Protein AF-A0A0R0EDH9-F1 (afdb_monomer_lite)

Organism: Glycine max (NCBI:txid3847)

InterPro domains:
  IPR001128 Cytochrome P450 [PF00067] (83-329)
  IPR002059 Cold-shock protein Csp, DNA-binding [PF00313] (10-75)
  IPR002059 Cold-shock protein Csp, DNA-binding [PR00050] (11-26)
  IPR002059 Cold-shock protein Csp, DNA-binding [PR00050] (32-41)
  IPR002059 Cold-shock protein Csp, DNA-binding [PR00050] (48-66)
  IPR002059 Cold-shock protein Csp, DNA-binding [PS51857] (8-75)
  IPR002059 Cold-shock protein Csp, DNA-binding [cd04458] (9-74)
  IPR002401 Cytochrome P450, E-class, group I [PR00463] (95-116)
  IPR002401 Cytochrome P450, E-class, group I [PR00463] (192-210)
  IPR002401 Cytochrome P450, E-class, group I [PR00463] (302-319)
  IPR002401 Cytochrome P450, E-class, group I [PR00463] (322-329)
  IPR011129 Cold-shock domain [SM00357] (10-76)
  IPR012340 Nucleic acid-binding, OB-fold [G3DSA:2.40.50.140] (1-74)
  IPR012340 Nucleic acid-binding, OB-fold [SSF50249] (4-75)
  IPR019844 Cold-shock domain, conserved site [PS00352] (22-41)
  IPR036396 Cytochrome P450 superfamily [G3DSA:1.10.630.10] (75-329)
  IPR036396 Cytochrome P450 superfamily [SSF48264] (85-329)

Radius of gyration: 26.54 Å; chains: 1; bounding box: 66×46×78 Å

Secondary structure (DSSP, 8-state):
-----PPPEEEEEEEEETTTTEEEEEETT--SPEEEEGGGB--SSS-----TT-EEEEEEEE-TT--EEEEEEEE-----TT--S------SHHHHHIIIIISTTTT-PPPP-HHHHHHTTTTTSTTTSPTTHHHHHHHHHIIIIIS-HHHHHHTHHHHHHHHHHHHHHHHHHHHT-TTPPPP-HHHHHHHHHHHHHHHHHH-S--TTHHHHHHHHHHHHHHHHH-TT---HHHHHHTSHHHHHHHHHHHHHHHHHHHHHHHHHHHHHS-TT--------HHHHHHTTTTT-SSS----HHHHHHHHHHHHHHHHHHHHHHHHHHHH--

Sequence (329 aa):
MSTTESQRYKGTVKWFNEEKGFGFITPEDGGSDLFVHYSAIQTDGGFRTLSEGQSVEFLVTQDDSGRAAAVNVTTTTVKSSDSETTTIIVSSPECVKEIMKTHDVVFASRPQSATFDILYYESTGIASAPYGNYWRVIRRMCTIELFTQKRVNYFQPIREEELSYLIIKIIDYSHKGSSSSPINVSQMVLSSIYSITSTVAFGKNYKDQEEFISLVKEEVEIAGRDLYCSARWLQLVTGLRAKLEKLHRQMDRVLENIIIEHKEAKSGAKEGQCEQKKEDLVDILLKFQDGSDKDICLTNGKFKGIIQDIFVGGGDTSAITIDWAMAEM

Structure (mmCIF, N/CA/C/O backbone):
data_AF-A0A0R0EDH9-F1
#
_entry.id   AF-A0A0R0EDH9-F1
#
loop_
_atom_site.group_PDB
_atom_site.id
_atom_site.type_symbol
_atom_site.label_atom_id
_atom_site.label_alt_id
_atom_site.label_comp_id
_atom_site.label_asym_id
_atom_site.label_entity_id
_atom_site.label_seq_id
_atom_site.pdbx_PDB_ins_code
_atom_site.Cartn_x
_atom_site.Cartn_y
_atom_site.Cartn_z
_atom_site.occupancy
_atom_site.B_iso_or_equiv
_atom_site.auth_seq_id
_atom_site.auth_comp_id
_atom_site.auth_asym_id
_atom_site.auth_atom_id
_atom_site.pdbx_PDB_model_num
ATOM 1 N N . MET A 1 1 ? 30.003 -3.386 -52.768 1.00 33.66 1 MET A N 1
ATOM 2 C CA . MET A 1 1 ? 30.332 -2.309 -51.813 1.00 33.66 1 MET A CA 1
ATOM 3 C C . MET A 1 1 ? 30.440 -2.953 -50.446 1.00 33.66 1 MET A C 1
ATOM 5 O O . MET A 1 1 ? 29.465 -3.540 -50.005 1.00 33.66 1 MET A O 1
ATOM 9 N N . SER A 1 2 ? 31.638 -2.961 -49.861 1.00 31.20 2 SER A N 1
ATOM 10 C CA . SER A 1 2 ? 31.864 -3.456 -48.501 1.00 31.20 2 SER A CA 1
ATOM 11 C C . SER A 1 2 ? 31.300 -2.420 -47.537 1.00 31.20 2 SER A C 1
ATOM 13 O O . SER A 1 2 ? 31.793 -1.295 -47.517 1.00 31.20 2 SER A O 1
ATOM 15 N N . THR A 1 3 ? 30.243 -2.756 -46.802 1.00 30.59 3 THR A N 1
ATOM 16 C CA . THR A 1 3 ? 29.730 -1.908 -45.724 1.00 30.59 3 THR A CA 1
ATOM 17 C C . THR A 1 3 ? 30.748 -1.969 -44.595 1.00 30.59 3 THR A C 1
ATOM 19 O O . THR A 1 3 ? 30.832 -2.970 -43.893 1.00 30.59 3 THR A O 1
ATOM 22 N N . THR A 1 4 ? 31.594 -0.949 -44.475 1.00 37.81 4 THR A N 1
ATOM 23 C CA . THR A 1 4 ? 32.484 -0.798 -43.323 1.00 37.81 4 THR A CA 1
ATOM 24 C C . THR A 1 4 ? 31.599 -0.689 -42.084 1.00 37.81 4 THR A C 1
ATOM 26 O O . THR A 1 4 ? 30.856 0.284 -41.961 1.00 37.81 4 THR A O 1
ATOM 29 N N . GLU A 1 5 ? 31.629 -1.688 -41.200 1.00 45.72 5 GLU A N 1
ATOM 30 C CA . GLU A 1 5 ? 31.020 -1.590 -39.872 1.00 45.72 5 GLU A CA 1
ATOM 31 C C . GLU A 1 5 ? 31.666 -0.402 -39.155 1.00 45.72 5 GLU A C 1
ATOM 33 O O . GLU A 1 5 ? 32.806 -0.466 -38.697 1.00 45.72 5 GLU A O 1
ATOM 38 N N . SER A 1 6 ? 30.975 0.737 -39.143 1.00 66.25 6 SER A N 1
ATOM 39 C CA . SER A 1 6 ? 31.404 1.891 -38.364 1.00 66.25 6 SER A CA 1
ATOM 40 C C . SER A 1 6 ? 31.311 1.521 -36.886 1.00 66.25 6 SER A C 1
ATOM 42 O O . SER A 1 6 ? 30.258 1.085 -36.420 1.00 66.25 6 SER A O 1
ATOM 44 N N . GLN A 1 7 ? 32.421 1.670 -36.163 1.00 82.25 7 GLN A N 1
ATOM 45 C CA . GLN A 1 7 ? 32.507 1.372 -34.737 1.00 82.25 7 GLN A CA 1
ATOM 46 C C . GLN A 1 7 ? 31.465 2.190 -33.962 1.00 82.25 7 GLN A C 1
ATOM 48 O O . GLN A 1 7 ? 31.438 3.418 -34.060 1.00 82.25 7 GLN A O 1
ATOM 53 N N . ARG A 1 8 ? 30.597 1.501 -33.210 1.00 89.62 8 ARG A N 1
ATOM 54 C CA . ARG A 1 8 ? 29.670 2.135 -32.265 1.00 89.62 8 ARG A CA 1
ATOM 55 C C . ARG A 1 8 ? 30.382 2.409 -30.946 1.00 89.62 8 ARG A C 1
ATOM 57 O O . ARG A 1 8 ? 31.153 1.582 -30.463 1.00 89.62 8 ARG A O 1
ATOM 64 N N . TYR A 1 9 ? 30.079 3.563 -30.379 1.00 92.00 9 TYR A N 1
ATOM 65 C CA . TYR A 1 9 ? 30.541 4.043 -29.088 1.00 92.00 9 TYR A CA 1
ATOM 66 C C . TYR A 1 9 ? 29.380 4.032 -28.103 1.00 92.00 9 TYR A C 1
ATOM 68 O O . TYR A 1 9 ? 28.216 4.105 -28.506 1.00 92.00 9 TYR A O 1
ATOM 76 N N . LYS A 1 10 ? 29.710 3.954 -26.816 1.00 92.88 10 LYS A N 1
ATOM 77 C CA . LYS A 1 10 ? 28.760 4.080 -25.712 1.00 92.88 10 LYS A CA 1
ATOM 78 C C . LYS A 1 10 ? 28.962 5.407 -25.004 1.00 92.88 10 LYS A C 1
ATOM 80 O O . LYS A 1 10 ? 30.064 5.953 -24.988 1.00 92.88 10 LYS A O 1
ATOM 85 N N . GLY A 1 11 ? 27.892 5.927 -24.426 1.00 93.25 11 GLY A N 1
ATOM 86 C CA . GLY A 1 11 ? 27.937 7.154 -23.652 1.00 93.25 11 GLY A CA 1
ATOM 87 C C . GLY A 1 11 ? 26.653 7.395 -22.887 1.00 93.25 11 GLY A C 1
ATOM 88 O O . GLY A 1 11 ? 25.671 6.659 -23.014 1.00 93.25 11 GLY A O 1
ATOM 89 N N . THR A 1 12 ? 26.674 8.475 -22.124 1.00 92.94 12 THR A N 1
ATOM 90 C CA . THR A 1 12 ? 25.561 8.909 -21.288 1.00 92.94 12 THR A CA 1
ATOM 91 C C . THR A 1 12 ? 25.100 10.279 -21.747 1.00 92.94 12 THR A C 1
ATOM 93 O O . THR A 1 12 ? 25.909 11.170 -22.008 1.00 92.94 12 THR A O 1
ATOM 96 N N . VAL A 1 13 ? 23.792 10.466 -21.861 1.00 93.00 13 VAL A N 1
ATOM 97 C CA . VAL A 1 13 ? 23.210 11.764 -22.208 1.00 93.00 13 VAL A CA 1
ATOM 98 C C . VAL A 1 13 ? 23.478 12.740 -21.069 1.00 93.00 13 VAL A C 1
ATOM 100 O O . VAL A 1 13 ? 22.982 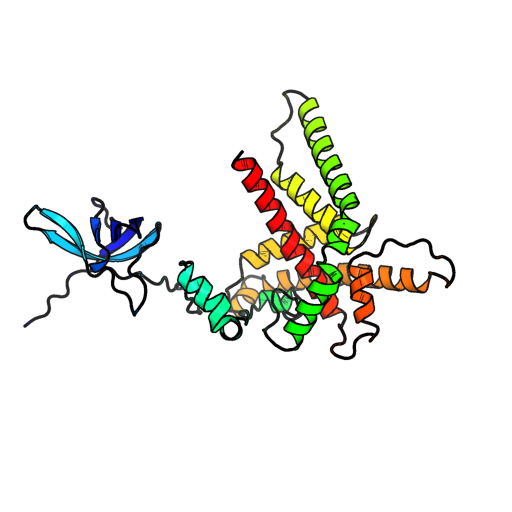12.560 -19.959 1.00 93.00 13 VAL A O 1
ATOM 103 N N . LYS A 1 14 ? 24.259 13.783 -21.347 1.00 92.75 14 LYS A N 1
ATOM 104 C CA . LYS A 1 14 ? 24.573 14.832 -20.376 1.00 92.75 14 LYS A CA 1
ATOM 105 C C . LYS A 1 14 ? 23.398 15.777 -20.186 1.00 92.75 14 LYS A C 1
ATOM 107 O O . LYS A 1 14 ? 23.105 16.173 -19.073 1.00 92.75 14 LYS A O 1
ATOM 112 N N . TRP A 1 15 ? 22.761 16.161 -21.285 1.00 93.12 15 TRP A N 1
ATOM 113 C CA . TRP A 1 15 ? 21.491 16.878 -21.301 1.00 93.12 15 TRP A CA 1
ATOM 114 C C . TRP A 1 15 ? 20.928 16.861 -22.722 1.00 93.12 15 TRP A C 1
ATOM 116 O O . TRP A 1 15 ? 21.676 16.748 -23.699 1.00 93.12 15 TRP A O 1
ATOM 126 N N . PHE A 1 16 ? 19.615 17.025 -22.850 1.00 91.00 16 PHE A N 1
ATOM 127 C CA . PHE A 1 16 ? 18.940 17.198 -24.131 1.00 91.00 16 PHE A CA 1
ATOM 128 C C . PHE A 1 16 ? 17.783 18.180 -23.963 1.00 91.00 16 PHE A C 1
ATOM 130 O O . PHE A 1 16 ? 17.025 18.094 -23.003 1.00 91.00 16 PHE A O 1
ATOM 137 N N . ASN A 1 17 ? 17.672 19.150 -24.868 1.00 89.38 17 ASN A N 1
ATOM 138 C CA . ASN A 1 17 ? 16.555 20.083 -24.885 1.00 89.38 17 ASN A CA 1
ATOM 139 C C . ASN A 1 17 ? 15.561 19.632 -25.954 1.00 89.38 17 ASN A C 1
ATOM 141 O O . ASN A 1 17 ? 15.831 19.750 -27.151 1.00 89.38 17 ASN A O 1
ATOM 145 N N . GLU A 1 18 ? 14.416 19.125 -25.504 1.00 86.25 18 GLU A N 1
ATOM 146 C CA . GLU A 1 18 ? 13.380 18.565 -26.374 1.00 86.25 18 GLU A CA 1
ATOM 147 C C . GLU A 1 18 ? 12.761 19.624 -27.296 1.00 86.25 18 GLU A C 1
ATOM 149 O O . GLU A 1 18 ? 12.559 19.360 -28.479 1.00 86.25 18 GLU A O 1
ATOM 154 N N . GLU A 1 19 ? 12.540 20.846 -26.794 1.00 81.00 19 GLU A N 1
ATOM 155 C CA . GLU A 1 19 ? 11.966 21.953 -27.574 1.00 81.00 19 GLU A CA 1
ATOM 156 C C . GLU A 1 19 ? 12.885 22.395 -28.717 1.00 81.00 19 GLU A C 1
ATOM 158 O O . GLU A 1 19 ? 12.428 22.704 -29.817 1.00 81.00 19 GLU A O 1
ATOM 163 N N . LYS A 1 20 ? 14.197 22.438 -28.460 1.00 89.69 20 LYS A N 1
ATOM 164 C CA . LYS A 1 20 ? 15.207 22.848 -29.445 1.00 89.69 20 LYS A CA 1
ATOM 165 C C . LYS A 1 20 ? 15.724 21.686 -30.293 1.00 89.69 20 LYS A C 1
ATOM 167 O O . LYS A 1 20 ? 16.384 21.931 -31.300 1.00 89.69 20 LYS A O 1
ATOM 172 N N . GLY A 1 21 ? 15.452 20.443 -29.897 1.00 90.56 21 GLY A N 1
ATOM 173 C CA . GLY A 1 21 ? 15.829 19.236 -30.628 1.00 90.56 21 GLY A CA 1
ATOM 174 C C . GLY A 1 21 ? 17.333 18.945 -30.652 1.00 90.56 21 GLY A C 1
ATOM 175 O O . GLY A 1 21 ? 17.818 18.369 -31.627 1.00 90.56 21 GLY A O 1
ATOM 176 N N . PHE A 1 22 ? 18.095 19.345 -29.631 1.00 93.88 22 PHE A N 1
ATOM 177 C CA . PHE A 1 22 ? 19.521 19.011 -29.538 1.00 93.88 22 PHE A CA 1
ATOM 178 C C . PHE A 1 22 ? 20.015 18.886 -28.095 1.00 93.88 22 PHE A C 1
ATOM 180 O O . PHE A 1 22 ? 19.394 19.392 -27.160 1.00 93.88 22 PHE A O 1
ATOM 187 N N . GLY A 1 23 ? 21.167 18.239 -27.928 1.00 94.88 23 GLY A N 1
ATOM 188 C CA . GLY A 1 23 ? 21.806 18.021 -26.637 1.00 94.88 23 GLY A CA 1
ATOM 189 C C . GLY A 1 23 ? 23.258 17.583 -26.761 1.00 94.88 23 GLY A C 1
ATOM 190 O O . GLY A 1 23 ? 23.881 17.733 -27.817 1.00 94.88 23 GLY A O 1
ATOM 191 N N . PHE A 1 24 ? 23.780 17.022 -25.674 1.00 95.75 24 PHE A N 1
ATOM 192 C CA . PHE A 1 24 ? 25.144 16.513 -25.595 1.00 95.75 24 PHE A CA 1
ATOM 193 C C . PHE A 1 24 ? 25.203 15.131 -24.943 1.00 95.75 24 PHE A C 1
ATOM 195 O O . PHE A 1 24 ? 24.494 14.852 -23.976 1.00 95.75 24 PHE A O 1
ATOM 202 N N . ILE A 1 25 ? 26.085 14.283 -25.469 1.00 95.50 25 ILE A N 1
ATOM 203 C CA . ILE A 1 25 ? 26.392 12.946 -24.952 1.00 95.50 25 ILE A CA 1
ATOM 204 C C . ILE A 1 25 ? 27.843 12.933 -24.478 1.00 95.50 25 ILE A C 1
ATOM 206 O O . ILE A 1 25 ? 28.734 13.357 -25.211 1.00 95.50 25 ILE A O 1
ATOM 210 N N . THR A 1 26 ? 28.081 12.423 -23.275 1.00 95.12 26 THR A N 1
ATOM 211 C CA . THR A 1 26 ? 29.418 12.180 -22.731 1.00 95.12 26 THR A CA 1
ATOM 212 C C . THR A 1 26 ? 29.834 10.740 -23.063 1.00 95.12 26 THR A C 1
ATOM 214 O O . THR A 1 26 ? 29.177 9.810 -22.587 1.00 95.12 26 THR A O 1
ATOM 217 N N . PRO A 1 27 ? 30.875 10.521 -23.889 1.00 93.44 27 PRO A N 1
ATOM 218 C CA . PRO A 1 27 ? 31.363 9.179 -24.222 1.00 93.44 27 PRO A CA 1
ATOM 219 C C . PRO A 1 27 ? 31.931 8.431 -23.004 1.00 93.44 27 PRO A C 1
ATOM 221 O O . PRO A 1 27 ? 32.578 9.038 -22.150 1.00 93.44 27 PRO A O 1
ATOM 224 N N . GLU A 1 28 ? 31.720 7.113 -22.928 1.00 91.50 28 GLU A N 1
ATOM 225 C CA . GLU A 1 28 ? 32.247 6.260 -21.844 1.00 91.50 28 GLU A CA 1
ATOM 226 C C . GLU A 1 28 ? 33.765 6.048 -21.925 1.00 91.50 28 GLU A C 1
ATOM 228 O O . GLU A 1 28 ? 34.425 5.886 -20.901 1.00 91.50 28 GLU A O 1
ATOM 233 N N . ASP A 1 29 ? 34.332 6.057 -23.131 1.00 84.88 29 ASP A N 1
ATOM 234 C CA . ASP A 1 29 ? 35.768 5.897 -23.389 1.00 84.88 29 ASP A CA 1
ATOM 235 C C . ASP A 1 29 ? 36.593 7.152 -23.054 1.00 84.88 29 ASP A C 1
ATOM 237 O O . ASP A 1 29 ? 37.822 7.145 -23.155 1.00 84.88 29 ASP A O 1
ATOM 241 N N . GLY A 1 30 ? 35.922 8.204 -22.582 1.00 76.94 30 GLY A N 1
ATOM 242 C CA . GLY A 1 30 ? 36.514 9.497 -22.287 1.00 76.94 30 GLY A CA 1
ATOM 243 C C . GLY A 1 30 ? 36.660 10.360 -23.540 1.00 76.94 30 GLY A C 1
ATOM 244 O O . GLY A 1 30 ? 36.848 9.888 -24.655 1.00 76.94 30 GLY A O 1
ATOM 245 N N . GLY A 1 31 ? 36.563 11.674 -23.363 1.00 83.44 31 GLY A N 1
ATOM 246 C CA . GLY A 1 31 ? 36.620 12.628 -24.467 1.00 83.44 31 GLY A CA 1
ATOM 247 C C . GLY A 1 31 ? 35.791 13.871 -24.185 1.00 83.44 31 GLY A C 1
ATOM 248 O O . GLY A 1 31 ? 35.242 14.041 -23.097 1.00 83.44 31 GLY A O 1
ATOM 249 N N . SER A 1 32 ? 35.717 14.759 -25.173 1.00 88.94 32 SER A N 1
ATOM 250 C CA . SER A 1 32 ? 34.809 15.904 -25.130 1.00 88.94 32 SER A CA 1
ATOM 251 C C . SER A 1 32 ? 33.367 15.464 -25.361 1.00 88.94 32 SER A C 1
ATOM 253 O O . SER A 1 32 ? 33.121 14.568 -26.168 1.00 88.94 32 SER A O 1
ATOM 255 N N . ASP A 1 33 ? 32.424 16.161 -24.730 1.00 93.38 33 ASP A N 1
ATOM 256 C CA . ASP A 1 33 ? 31.001 15.967 -24.994 1.00 93.38 33 ASP A CA 1
ATOM 257 C C . ASP A 1 33 ? 30.693 16.114 -26.491 1.00 93.38 33 ASP A C 1
ATOM 259 O O . ASP A 1 33 ? 31.126 17.063 -27.152 1.00 93.38 33 ASP A O 1
ATOM 263 N N . LEU A 1 34 ? 29.916 15.173 -27.015 1.00 94.06 34 LEU A N 1
ATOM 264 C CA . LEU A 1 34 ? 29.523 15.119 -28.413 1.00 94.06 34 LEU A CA 1
ATOM 265 C C . LEU A 1 34 ? 28.157 15.756 -28.599 1.00 94.06 34 LEU A C 1
ATOM 267 O O . LEU A 1 34 ? 27.202 15.420 -27.898 1.00 94.06 34 LEU A O 1
ATOM 271 N N . PHE A 1 35 ? 28.055 16.643 -29.584 1.00 94.12 35 PHE A N 1
ATOM 272 C CA . PHE A 1 35 ? 26.779 17.225 -29.974 1.00 94.12 35 PHE A CA 1
ATOM 273 C C . PHE A 1 35 ? 25.862 16.150 -30.568 1.00 94.12 35 PHE A C 1
ATOM 275 O O . PHE A 1 35 ? 26.293 15.350 -31.399 1.00 94.12 35 PHE A O 1
ATOM 282 N N . VAL A 1 36 ? 24.586 16.160 -30.189 1.00 94.75 36 VAL A N 1
ATOM 283 C CA . VAL A 1 36 ? 23.549 15.308 -30.780 1.00 94.75 36 VAL A CA 1
ATOM 284 C C . VAL A 1 36 ? 22.350 16.155 -31.188 1.00 94.75 36 VAL A C 1
ATOM 286 O O . VAL A 1 36 ? 21.851 16.966 -30.413 1.00 94.75 36 VAL A O 1
ATOM 289 N N . HIS A 1 37 ? 21.862 15.944 -32.408 1.00 93.94 37 HIS A N 1
ATOM 290 C CA . HIS A 1 37 ? 20.629 16.544 -32.917 1.00 93.94 37 HIS A CA 1
ATOM 291 C C . HIS A 1 37 ? 19.521 15.490 -32.971 1.00 93.94 37 HIS A C 1
ATOM 293 O O . HIS A 1 37 ? 19.800 14.317 -33.218 1.00 93.94 37 HIS A O 1
ATOM 299 N N . TYR A 1 38 ? 18.257 15.882 -32.809 1.00 90.56 38 TYR A N 1
ATOM 300 C CA . TYR A 1 38 ? 17.133 14.941 -32.774 1.00 90.56 38 TYR A CA 1
ATOM 301 C C . TYR A 1 38 ? 17.068 14.056 -34.028 1.00 90.56 38 TYR A C 1
ATOM 303 O O . TYR A 1 38 ? 16.682 12.891 -33.963 1.00 90.56 38 TYR A O 1
ATOM 311 N N . SER A 1 39 ? 17.502 14.571 -35.185 1.00 91.12 39 SER A N 1
ATOM 312 C CA . SER A 1 39 ? 17.526 13.815 -36.442 1.00 91.12 39 SER A CA 1
ATOM 313 C C . SER A 1 39 ? 18.461 12.601 -36.407 1.00 91.12 39 SER A C 1
ATOM 315 O O . SER A 1 39 ? 18.256 11.669 -37.181 1.00 91.12 39 SER A O 1
ATOM 317 N N . ALA A 1 40 ? 19.467 12.604 -35.529 1.00 91.94 40 ALA A N 1
ATOM 318 C CA . ALA A 1 40 ? 20.399 11.500 -35.346 1.00 91.94 40 ALA A CA 1
ATOM 319 C C . ALA A 1 40 ? 19.833 10.361 -34.484 1.00 91.94 40 ALA A C 1
ATOM 321 O O . ALA A 1 40 ? 20.358 9.249 -34.564 1.00 91.94 40 ALA A O 1
ATOM 322 N N . ILE A 1 41 ? 18.779 10.614 -33.700 1.00 91.38 41 ILE A N 1
ATOM 323 C CA . ILE A 1 41 ? 18.159 9.627 -32.811 1.00 91.38 41 ILE A CA 1
ATOM 324 C C . ILE A 1 41 ? 17.311 8.655 -33.635 1.00 91.38 41 ILE A C 1
ATOM 326 O O . ILE A 1 41 ? 16.398 9.058 -34.361 1.00 91.38 41 ILE A O 1
ATOM 330 N N . GLN A 1 42 ? 17.621 7.369 -33.507 1.00 88.94 42 GLN A N 1
ATOM 331 C CA . GLN A 1 42 ? 16.846 6.264 -34.049 1.00 88.94 42 GLN A CA 1
ATOM 332 C C . GLN A 1 42 ? 15.741 5.889 -33.063 1.00 88.94 42 GLN A C 1
ATOM 334 O O . GLN A 1 42 ? 15.985 5.716 -31.871 1.00 88.94 42 GLN A O 1
ATOM 339 N N . THR A 1 43 ? 14.519 5.764 -33.566 1.00 75.62 43 THR A N 1
ATOM 340 C CA . THR A 1 43 ? 13.348 5.373 -32.779 1.00 75.62 43 THR A CA 1
ATOM 341 C C . THR A 1 43 ? 12.384 4.586 -33.657 1.00 75.62 43 THR A C 1
ATOM 343 O O . THR A 1 43 ? 12.173 4.947 -34.817 1.00 75.62 43 THR A O 1
ATOM 346 N N . ASP A 1 44 ? 11.759 3.556 -33.091 1.00 63.91 44 ASP A N 1
ATOM 347 C CA . ASP A 1 44 ? 10.771 2.702 -33.761 1.00 63.91 44 ASP A CA 1
ATOM 348 C C . ASP A 1 44 ? 9.356 3.315 -33.709 1.00 63.91 44 ASP A C 1
ATOM 350 O O . ASP A 1 44 ? 8.372 2.642 -33.411 1.00 63.91 44 ASP A O 1
ATOM 354 N N . GLY A 1 45 ? 9.243 4.622 -33.980 1.00 54.59 45 GLY A N 1
ATOM 355 C CA . GLY A 1 45 ? 7.955 5.328 -34.068 1.00 54.59 45 GLY A CA 1
ATOM 356 C C . GLY A 1 45 ? 7.589 6.240 -32.889 1.00 54.59 45 GLY A C 1
ATOM 357 O O . GLY A 1 45 ? 6.422 6.602 -32.759 1.00 54.59 45 GLY A O 1
ATOM 358 N N . GLY A 1 46 ? 8.552 6.641 -32.052 1.00 63.62 46 GLY A N 1
ATOM 359 C CA . GLY A 1 46 ? 8.357 7.617 -30.971 1.00 63.62 46 GLY A CA 1
ATOM 360 C C . GLY A 1 46 ? 8.854 9.034 -31.290 1.00 63.62 46 GLY A C 1
ATOM 361 O O . GLY A 1 46 ? 9.418 9.308 -32.353 1.00 63.62 46 GLY A O 1
ATOM 362 N N . PHE A 1 47 ? 8.671 9.951 -30.333 1.00 67.12 47 PHE A N 1
ATOM 363 C CA . PHE A 1 47 ? 9.319 11.265 -30.362 1.00 67.12 47 PHE A CA 1
ATOM 364 C C . PHE A 1 47 ? 10.838 11.097 -30.199 1.00 67.12 47 PHE A C 1
ATOM 366 O O . PHE A 1 47 ? 11.303 10.360 -29.329 1.00 67.12 47 PHE A O 1
ATOM 373 N N . ARG A 1 48 ? 11.624 11.770 -31.047 1.00 83.56 48 ARG A N 1
ATOM 374 C CA . ARG A 1 48 ? 13.094 11.695 -31.048 1.00 83.56 48 ARG A CA 1
ATOM 375 C C . ARG A 1 48 ? 13.680 12.549 -29.921 1.00 83.56 48 ARG A C 1
ATOM 377 O O . ARG A 1 48 ? 14.140 13.661 -30.168 1.00 83.56 48 ARG A O 1
ATOM 384 N N . THR A 1 49 ? 13.635 12.027 -28.701 1.00 86.12 49 THR A N 1
ATOM 385 C CA . THR A 1 49 ? 14.166 12.672 -27.493 1.00 86.12 49 THR A CA 1
ATOM 386 C C . THR A 1 49 ? 15.141 11.763 -26.739 1.00 86.12 49 THR A C 1
ATOM 388 O O . THR A 1 49 ? 15.242 10.569 -27.031 1.00 86.12 49 THR A O 1
ATOM 391 N N . LEU A 1 50 ? 15.872 12.346 -25.791 1.00 87.00 50 LEU A N 1
ATOM 392 C CA . LEU A 1 50 ? 16.814 11.695 -24.887 1.00 87.00 50 LEU A CA 1
ATOM 393 C C . LEU A 1 50 ? 16.618 12.261 -23.474 1.00 87.00 50 LEU A C 1
ATOM 395 O O . LEU A 1 50 ? 16.412 13.461 -23.318 1.00 87.00 50 LEU A O 1
ATOM 399 N N . SER A 1 51 ? 16.721 11.421 -22.446 1.00 84.88 51 SER A N 1
ATOM 400 C CA . SER A 1 51 ? 16.674 11.860 -21.044 1.00 84.88 51 SER A CA 1
ATOM 401 C C . SER A 1 51 ? 18.082 12.005 -20.467 1.00 84.88 51 SER A C 1
ATOM 403 O O . SER A 1 51 ? 18.964 11.212 -20.784 1.00 84.88 51 SER A O 1
ATOM 405 N N . GLU A 1 52 ? 18.305 12.995 -19.602 1.00 88.94 52 GLU A N 1
ATOM 406 C CA . GLU A 1 52 ? 19.568 13.128 -18.863 1.00 88.94 52 GLU A CA 1
ATOM 407 C C . GLU A 1 52 ? 19.884 11.841 -18.079 1.00 88.94 52 GLU A C 1
ATOM 409 O O . GLU A 1 52 ? 18.999 11.221 -17.490 1.00 88.94 52 GLU A O 1
ATOM 414 N N . GLY A 1 53 ? 21.142 11.395 -18.128 1.00 85.88 53 GLY A N 1
ATOM 415 C CA . GLY A 1 53 ? 21.589 10.139 -17.521 1.00 85.88 53 GLY A CA 1
ATOM 416 C C . GLY A 1 53 ? 21.289 8.876 -18.340 1.00 85.88 53 GLY A C 1
ATOM 417 O O . GLY A 1 53 ? 21.713 7.789 -17.952 1.00 85.88 53 GLY A O 1
ATOM 418 N N . GLN A 1 54 ? 20.592 8.978 -19.476 1.00 86.00 54 GLN A N 1
ATOM 419 C CA . GLN A 1 54 ? 20.251 7.818 -20.300 1.00 86.00 54 GLN A CA 1
ATOM 420 C C . GLN A 1 54 ? 21.479 7.252 -21.029 1.00 86.00 54 GLN A C 1
ATOM 422 O O . GLN A 1 54 ? 22.219 7.990 -21.683 1.00 86.00 54 GLN A O 1
ATOM 427 N N . SER A 1 55 ? 21.666 5.931 -20.967 1.00 89.31 55 SER A N 1
ATOM 428 C CA . SER A 1 55 ? 22.699 5.227 -21.734 1.00 89.31 55 SER A CA 1
ATOM 429 C C . SER A 1 55 ? 22.319 5.113 -23.210 1.00 89.31 55 SER A C 1
ATOM 431 O O . SER A 1 55 ? 21.203 4.715 -23.563 1.00 89.31 55 SER A O 1
ATOM 433 N N . VAL A 1 56 ? 23.270 5.439 -24.080 1.00 91.69 56 VAL A N 1
ATOM 434 C CA . VAL A 1 56 ? 23.093 5.456 -25.532 1.00 91.69 56 VAL A CA 1
ATOM 435 C C . VAL A 1 56 ? 24.272 4.807 -26.244 1.00 91.69 56 VAL A C 1
ATOM 437 O O . VAL A 1 56 ? 25.413 4.858 -25.787 1.00 91.69 56 VAL A O 1
ATOM 440 N N . GLU A 1 57 ? 23.985 4.244 -27.411 1.00 93.00 57 GLU A N 1
ATOM 441 C CA . GLU A 1 57 ? 24.981 3.833 -28.392 1.00 93.00 57 GLU A CA 1
ATOM 442 C C . GLU A 1 57 ? 24.897 4.726 -29.626 1.00 93.00 57 GLU A C 1
ATOM 444 O O . GLU A 1 57 ? 23.805 5.046 -30.094 1.00 93.00 57 GLU A O 1
ATOM 449 N N . PHE A 1 58 ? 26.037 5.120 -30.183 1.00 93.50 58 PHE A N 1
ATOM 450 C CA . PHE A 1 58 ? 26.093 6.052 -31.308 1.00 93.50 58 PHE A CA 1
ATOM 451 C C . PHE A 1 58 ? 27.328 5.830 -32.178 1.00 93.50 58 PHE A C 1
ATOM 453 O O . PHE A 1 58 ? 28.280 5.161 -31.792 1.00 93.50 58 PHE A O 1
ATOM 460 N N . LEU A 1 59 ? 27.313 6.404 -33.375 1.00 93.25 59 LEU A N 1
ATOM 461 C CA . LEU A 1 59 ? 28.492 6.567 -34.218 1.00 93.25 59 LEU A CA 1
ATOM 462 C C . LEU A 1 59 ? 29.012 7.995 -34.065 1.00 93.25 59 LEU A C 1
ATOM 464 O O . LEU A 1 59 ? 28.228 8.917 -33.846 1.00 93.25 59 LEU A O 1
ATOM 468 N N . VAL A 1 60 ? 30.317 8.191 -34.217 1.00 91.25 60 VAL A N 1
ATOM 469 C CA . VAL A 1 60 ? 30.916 9.530 -34.224 1.00 91.25 60 VAL A CA 1
ATOM 470 C C . VAL A 1 60 ? 31.200 9.943 -35.660 1.00 91.25 60 VAL A C 1
ATOM 472 O O . VAL A 1 60 ? 31.838 9.208 -36.412 1.00 91.25 60 VAL A O 1
ATOM 475 N N . THR A 1 61 ? 30.751 11.136 -36.036 1.00 88.75 61 THR A N 1
ATOM 476 C CA . THR A 1 61 ? 31.136 11.793 -37.292 1.00 88.75 61 THR A CA 1
ATOM 477 C C . THR A 1 61 ? 31.763 13.139 -36.994 1.00 88.75 61 THR A C 1
ATOM 479 O O . THR A 1 61 ? 31.341 13.809 -36.054 1.00 88.75 61 THR A O 1
ATOM 482 N N . GLN A 1 62 ? 32.731 13.556 -37.804 1.00 85.62 62 GLN A N 1
ATOM 483 C CA . GLN A 1 62 ? 33.253 14.919 -37.787 1.00 85.62 62 GLN A CA 1
ATOM 484 C C . GLN A 1 62 ? 32.764 15.663 -39.026 1.00 85.62 62 GLN A C 1
ATOM 486 O O . GLN A 1 62 ? 32.733 15.089 -40.115 1.00 85.62 62 GLN A O 1
ATOM 491 N N . ASP A 1 63 ? 32.362 16.917 -38.848 1.00 77.38 63 ASP A N 1
ATOM 492 C CA . ASP A 1 63 ? 32.121 17.819 -39.972 1.00 77.38 63 ASP A CA 1
ATOM 493 C C . ASP A 1 63 ? 33.439 18.388 -40.530 1.00 77.38 63 ASP A C 1
ATOM 495 O O . ASP A 1 63 ? 34.513 18.212 -39.948 1.00 77.38 63 ASP A O 1
ATOM 499 N N . ASP A 1 64 ? 33.358 19.117 -41.646 1.00 74.44 64 ASP A N 1
ATOM 500 C CA . ASP A 1 64 ? 34.513 19.769 -42.284 1.00 74.44 64 ASP A CA 1
ATOM 501 C C . ASP A 1 64 ? 35.213 20.796 -41.366 1.00 74.44 64 ASP A C 1
ATOM 503 O O . ASP A 1 64 ? 36.338 21.215 -41.637 1.00 74.44 64 ASP A O 1
ATOM 507 N N . SER A 1 65 ? 34.563 21.207 -40.268 1.00 74.75 65 SER A N 1
ATOM 508 C CA . SER A 1 65 ? 35.123 22.098 -39.245 1.00 74.75 65 SER A CA 1
ATOM 509 C C . SER A 1 65 ? 35.832 21.353 -38.104 1.00 74.75 65 SER A C 1
ATOM 511 O O . SER A 1 65 ? 36.357 21.987 -37.186 1.00 74.75 65 SER A O 1
ATOM 513 N N . GLY A 1 66 ? 35.870 20.017 -38.157 1.00 74.06 66 GLY A N 1
ATOM 514 C CA . GLY A 1 66 ? 36.476 19.146 -37.152 1.00 74.06 66 GLY A CA 1
ATOM 515 C C . GLY A 1 66 ? 35.619 18.944 -35.900 1.00 74.06 66 GLY A C 1
ATOM 516 O O . GLY A 1 66 ? 36.102 18.378 -34.917 1.00 74.06 66 GLY A O 1
ATOM 517 N N . ARG A 1 67 ? 34.357 19.393 -35.890 1.00 80.81 67 ARG A N 1
ATOM 518 C CA . ARG A 1 67 ? 33.461 19.197 -34.743 1.00 80.81 67 ARG A CA 1
ATOM 519 C C . ARG A 1 67 ? 32.875 17.798 -34.780 1.00 80.81 67 ARG A C 1
ATOM 521 O O . ARG A 1 67 ? 32.242 17.403 -35.756 1.00 80.81 67 ARG A O 1
ATOM 528 N N . ALA A 1 68 ? 33.077 17.062 -33.694 1.00 87.81 68 ALA A N 1
ATOM 529 C CA . ALA A 1 68 ? 32.539 15.725 -33.533 1.00 87.81 68 ALA A CA 1
ATOM 530 C C . ALA A 1 68 ? 31.072 15.774 -33.072 1.00 87.81 68 ALA A C 1
ATOM 532 O O . ALA A 1 68 ? 30.717 16.498 -32.138 1.00 87.81 68 ALA A O 1
ATOM 533 N N . ALA A 1 69 ? 30.229 14.978 -33.722 1.00 92.25 69 ALA A N 1
ATOM 534 C CA . ALA A 1 69 ? 28.819 14.818 -33.405 1.00 92.25 69 ALA A CA 1
ATOM 535 C C . ALA A 1 69 ? 28.450 13.333 -33.335 1.00 92.25 69 ALA A C 1
ATOM 537 O O . ALA A 1 69 ? 28.986 12.505 -34.078 1.00 92.25 69 ALA A O 1
ATOM 538 N N . ALA A 1 70 ? 27.515 13.013 -32.447 1.00 93.38 70 ALA A N 1
ATOM 539 C CA . ALA A 1 70 ? 26.921 11.694 -32.342 1.00 93.38 70 ALA A CA 1
ATOM 540 C C . ALA A 1 70 ? 25.813 11.543 -33.394 1.00 93.38 70 ALA A C 1
ATOM 542 O O . ALA A 1 70 ? 24.865 12.332 -33.450 1.00 93.38 70 ALA A O 1
ATOM 543 N N . VAL A 1 71 ? 25.922 10.505 -34.220 1.00 93.81 71 VAL A N 1
ATOM 544 C CA . VAL A 1 71 ? 24.935 10.143 -35.240 1.00 93.81 71 VAL A CA 1
ATOM 545 C C . VAL A 1 71 ? 24.460 8.711 -35.053 1.00 93.81 71 VAL A C 1
ATOM 547 O O . VAL A 1 71 ? 25.128 7.898 -34.416 1.00 93.81 71 VAL A O 1
ATOM 550 N N . ASN A 1 72 ? 23.304 8.383 -35.632 1.00 91.75 72 ASN A N 1
ATOM 551 C CA . ASN A 1 72 ? 22.718 7.045 -35.540 1.00 91.75 72 ASN A CA 1
ATOM 552 C C . ASN A 1 72 ? 22.581 6.571 -34.075 1.00 91.75 72 ASN A C 1
ATOM 554 O O . ASN A 1 72 ? 22.953 5.448 -33.727 1.00 91.75 72 ASN A O 1
ATOM 558 N N . VAL A 1 73 ? 22.111 7.483 -33.220 1.00 92.19 73 VAL A N 1
ATOM 559 C CA . VAL A 1 73 ? 22.009 7.318 -31.770 1.00 92.19 73 VAL A CA 1
ATOM 560 C C . VAL A 1 73 ? 20.842 6.394 -31.456 1.00 92.19 73 VAL A C 1
ATOM 562 O O . VAL A 1 73 ? 19.711 6.683 -31.830 1.00 92.19 73 VAL A O 1
ATOM 565 N N . THR A 1 74 ? 21.101 5.299 -30.759 1.00 90.31 74 THR A N 1
ATOM 566 C CA . THR A 1 74 ? 20.092 4.358 -30.265 1.00 90.31 74 THR A CA 1
ATOM 567 C C . THR A 1 74 ? 20.134 4.357 -28.750 1.00 90.31 74 THR A C 1
ATOM 569 O O . THR A 1 74 ? 21.212 4.287 -28.159 1.00 90.31 74 THR A O 1
ATOM 572 N N . THR A 1 75 ? 18.975 4.405 -28.107 1.00 83.56 75 THR A N 1
ATOM 573 C CA . THR A 1 75 ? 18.897 4.238 -26.658 1.00 83.56 75 THR A CA 1
ATOM 574 C C . THR A 1 75 ? 19.171 2.781 -26.318 1.00 83.56 75 THR A C 1
ATOM 576 O O . THR A 1 75 ? 18.558 1.862 -26.866 1.00 83.56 75 THR A O 1
ATOM 579 N N . THR A 1 76 ? 20.134 2.551 -25.432 1.00 67.38 76 THR A N 1
ATOM 580 C CA . THR A 1 76 ? 20.422 1.201 -24.968 1.00 67.38 76 THR A CA 1
ATOM 581 C C . THR A 1 76 ? 19.319 0.863 -23.981 1.00 67.38 76 THR A C 1
ATOM 583 O O . THR A 1 76 ? 19.301 1.367 -22.858 1.00 67.38 76 THR A O 1
ATOM 586 N N . THR A 1 77 ? 18.349 0.047 -24.398 1.00 55.06 77 THR A N 1
ATOM 587 C CA . THR A 1 77 ? 17.467 -0.593 -23.424 1.00 55.06 77 THR A CA 1
ATOM 588 C C . THR A 1 77 ? 18.370 -1.434 -22.545 1.00 55.06 77 THR A C 1
ATOM 590 O O . THR A 1 77 ? 18.953 -2.425 -22.987 1.00 55.06 77 THR A O 1
ATOM 593 N N . VAL A 1 78 ? 18.544 -0.998 -21.300 1.00 44.66 78 VAL A N 1
ATOM 594 C CA . VAL A 1 78 ? 19.176 -1.818 -20.280 1.00 44.66 78 VAL A CA 1
ATOM 595 C C . VAL A 1 78 ? 18.242 -3.009 -20.091 1.00 44.66 78 VAL A C 1
ATOM 597 O O . VAL A 1 78 ? 17.309 -2.972 -19.295 1.00 44.66 78 VAL A O 1
ATOM 600 N N . LYS A 1 79 ? 18.471 -4.082 -20.856 1.00 40.59 79 LYS A N 1
ATOM 601 C CA . LYS A 1 79 ? 18.227 -5.420 -20.337 1.00 40.59 79 LYS A CA 1
ATOM 602 C C . LYS A 1 79 ? 19.177 -5.522 -19.162 1.00 40.59 79 LYS A C 1
ATOM 604 O O . LYS A 1 79 ? 20.367 -5.763 -19.351 1.00 40.59 79 LYS A O 1
ATOM 609 N N . SER A 1 80 ? 18.670 -5.242 -17.967 1.00 40.41 80 SER A N 1
ATOM 610 C CA . SER A 1 80 ? 19.324 -5.679 -16.747 1.00 40.41 80 SER A CA 1
ATOM 611 C C . SER A 1 80 ? 19.612 -7.159 -16.964 1.00 40.41 80 SER A C 1
ATOM 613 O O . SER A 1 80 ? 18.689 -7.951 -17.153 1.00 40.41 80 SER A O 1
ATOM 615 N N . SER A 1 81 ? 20.893 -7.523 -17.039 1.00 41.25 81 SER A N 1
ATOM 616 C CA . SER A 1 81 ? 21.322 -8.907 -17.279 1.00 41.25 81 SER A CA 1
ATOM 617 C C . SER A 1 81 ? 20.739 -9.882 -16.254 1.00 41.25 81 SER A C 1
ATOM 619 O O . SER A 1 81 ? 20.725 -11.085 -16.492 1.00 41.25 81 SER A O 1
ATOM 621 N N . ASP A 1 82 ? 20.216 -9.340 -15.153 1.00 42.25 82 ASP A N 1
ATOM 622 C CA . ASP A 1 82 ? 19.756 -10.064 -13.983 1.00 42.25 82 ASP A CA 1
ATOM 623 C C . ASP A 1 82 ? 18.224 -10.021 -13.807 1.00 42.25 82 ASP A C 1
ATOM 625 O O . ASP A 1 82 ? 17.714 -10.629 -12.869 1.00 42.25 82 ASP A O 1
ATOM 629 N N . SER A 1 83 ? 17.462 -9.338 -14.680 1.00 50.06 83 SER A N 1
ATOM 630 C CA . SER A 1 83 ? 15.990 -9.388 -14.644 1.00 50.06 83 SER A CA 1
ATOM 631 C C . SER A 1 83 ? 15.449 -10.108 -15.878 1.00 50.06 83 SER A C 1
ATOM 633 O O . SER A 1 83 ? 15.636 -9.665 -17.010 1.00 50.06 83 SER A O 1
ATOM 635 N N . GLU A 1 84 ? 14.755 -11.225 -15.662 1.00 60.34 84 GLU A N 1
ATOM 636 C CA . GLU A 1 84 ? 14.189 -12.071 -16.725 1.00 60.34 84 GLU A CA 1
ATOM 637 C C . GLU A 1 84 ? 13.052 -11.378 -17.510 1.00 60.34 84 GLU A C 1
ATOM 639 O O . GLU A 1 84 ? 12.565 -11.900 -18.513 1.00 60.34 84 GLU A O 1
ATOM 644 N N . THR A 1 85 ? 12.623 -10.189 -17.079 1.00 65.25 85 THR A N 1
ATOM 645 C CA . THR A 1 85 ? 11.480 -9.450 -17.622 1.00 65.25 85 THR A CA 1
ATOM 646 C C . THR A 1 85 ? 11.902 -8.269 -18.494 1.00 65.25 85 THR A C 1
ATOM 648 O O . THR A 1 85 ? 12.661 -7.401 -18.076 1.00 65.25 85 THR A O 1
ATOM 651 N N . THR A 1 86 ? 11.362 -8.203 -19.717 1.00 73.31 86 THR A N 1
ATOM 652 C CA . THR A 1 86 ? 11.485 -7.011 -20.573 1.00 73.31 86 THR A CA 1
ATOM 653 C C . THR A 1 86 ? 10.548 -5.922 -20.057 1.00 73.31 86 THR A C 1
ATOM 655 O O . THR A 1 86 ? 9.335 -6.123 -20.031 1.00 73.31 86 THR A O 1
ATOM 658 N N . THR A 1 87 ? 11.108 -4.771 -19.688 1.00 79.94 87 THR A N 1
ATOM 659 C CA . THR A 1 87 ? 10.358 -3.625 -19.157 1.00 79.94 87 THR A CA 1
ATOM 660 C C . THR A 1 87 ? 10.422 -2.456 -20.133 1.00 79.94 87 THR A C 1
ATOM 662 O O . THR A 1 87 ? 11.499 -2.088 -20.601 1.00 79.94 87 THR A O 1
ATOM 665 N N . ILE A 1 88 ? 9.267 -1.856 -20.430 1.00 85.19 88 ILE A N 1
ATOM 666 C CA . ILE A 1 88 ? 9.164 -0.625 -21.222 1.00 85.19 88 ILE A CA 1
ATOM 667 C C . ILE A 1 88 ? 9.030 0.548 -20.252 1.00 85.19 88 ILE A C 1
ATOM 669 O O . ILE A 1 88 ? 8.113 0.571 -19.433 1.00 85.19 88 ILE A O 1
ATOM 673 N N . ILE A 1 89 ? 9.939 1.518 -20.353 1.00 87.00 89 ILE A N 1
ATOM 674 C CA . ILE A 1 89 ? 9.904 2.743 -19.551 1.00 87.00 89 ILE A CA 1
ATOM 675 C C . ILE A 1 89 ? 9.164 3.823 -20.343 1.00 87.00 89 ILE A C 1
ATOM 677 O O . ILE A 1 89 ? 9.482 4.081 -21.503 1.00 87.00 89 ILE A O 1
ATOM 681 N N . VAL A 1 90 ? 8.175 4.451 -19.707 1.00 87.06 90 VAL A N 1
ATOM 682 C CA . VAL A 1 90 ? 7.367 5.528 -20.286 1.00 87.06 90 VAL A CA 1
ATOM 683 C C . VAL A 1 90 ? 7.706 6.823 -19.558 1.00 87.06 90 VAL A C 1
ATOM 685 O O . VAL A 1 90 ? 7.389 6.957 -18.379 1.00 87.06 90 VAL A O 1
ATOM 688 N N . SER A 1 91 ? 8.325 7.768 -20.268 1.00 90.88 91 SER A N 1
ATOM 689 C CA . SER A 1 91 ? 8.880 8.992 -19.663 1.00 90.88 91 SER A CA 1
ATOM 690 C C . SER A 1 91 ? 8.335 10.296 -20.249 1.00 90.88 91 SER A C 1
ATOM 692 O O . SER A 1 91 ? 8.818 11.359 -19.876 1.00 90.88 91 SER A O 1
ATOM 694 N N . SER A 1 92 ? 7.343 10.248 -21.148 1.00 90.44 92 SER A N 1
ATOM 695 C CA . SER A 1 92 ? 6.713 11.456 -21.702 1.00 90.44 92 SER A CA 1
ATOM 696 C C . SER A 1 92 ? 5.257 11.609 -21.243 1.00 90.44 92 SER A C 1
ATOM 698 O O . SER A 1 92 ? 4.521 10.612 -21.194 1.00 90.44 92 SER A O 1
ATOM 700 N N . PRO A 1 93 ? 4.796 12.837 -20.936 1.00 92.56 93 PRO A N 1
ATOM 701 C CA . PRO A 1 93 ? 3.405 13.093 -20.565 1.00 92.56 93 PRO A CA 1
ATOM 702 C C . PRO A 1 93 ? 2.398 12.608 -21.614 1.00 92.56 93 PRO A C 1
ATOM 704 O O . PRO A 1 93 ? 1.321 12.125 -21.261 1.00 92.56 93 PRO A O 1
ATOM 707 N N . GLU A 1 94 ? 2.741 12.699 -22.899 1.00 93.00 94 GLU A N 1
ATOM 708 C CA . GLU A 1 94 ? 1.903 12.267 -24.017 1.00 93.00 94 GLU A CA 1
ATOM 709 C C . GLU A 1 94 ? 1.719 10.749 -24.009 1.00 93.00 94 GLU A C 1
ATOM 711 O O . GLU A 1 94 ? 0.587 10.269 -24.078 1.00 93.00 94 GLU A O 1
ATOM 716 N N . CYS A 1 95 ? 2.808 9.987 -23.858 1.00 91.31 95 CYS A N 1
ATOM 717 C CA . CYS A 1 95 ? 2.730 8.529 -23.794 1.00 91.31 95 CYS A CA 1
ATOM 718 C C . CYS A 1 95 ? 2.040 8.063 -22.508 1.00 91.31 95 CYS A C 1
ATOM 720 O O . CYS A 1 95 ? 1.215 7.150 -22.561 1.00 91.31 95 CYS A O 1
ATOM 722 N N . VAL A 1 96 ? 2.306 8.713 -21.367 1.00 91.00 96 VAL A N 1
ATOM 723 C CA . VAL A 1 96 ? 1.589 8.434 -20.112 1.00 91.00 96 VAL A CA 1
ATOM 724 C C . VAL A 1 96 ? 0.092 8.666 -20.296 1.00 91.00 96 VAL A C 1
ATOM 726 O O . VAL A 1 96 ? -0.710 7.831 -19.884 1.00 91.00 96 VAL A O 1
ATOM 729 N N . LYS A 1 97 ? -0.310 9.769 -20.936 1.00 93.31 97 LYS A N 1
ATOM 730 C CA . LYS A 1 97 ? -1.721 10.066 -21.206 1.00 93.31 97 LYS A CA 1
ATOM 731 C C . LYS A 1 97 ? -2.361 8.993 -22.084 1.00 93.31 97 LYS A C 1
ATOM 733 O O . LYS A 1 97 ? -3.473 8.570 -21.776 1.00 93.31 97 LYS A O 1
ATOM 738 N N . GLU A 1 98 ? -1.679 8.553 -23.136 1.00 91.75 98 GLU A N 1
ATOM 739 C CA . GLU A 1 98 ? -2.204 7.529 -24.042 1.00 91.75 98 GLU A CA 1
ATOM 740 C C . GLU A 1 98 ? -2.407 6.189 -23.321 1.00 91.75 98 GLU A C 1
ATOM 742 O O . GLU A 1 98 ? -3.476 5.583 -23.399 1.00 91.75 98 GLU A O 1
ATOM 747 N N . ILE A 1 99 ? -1.430 5.776 -22.514 1.00 92.94 99 ILE A N 1
ATOM 748 C CA . ILE A 1 99 ? -1.483 4.534 -21.735 1.00 92.94 99 ILE A CA 1
ATOM 749 C C . ILE A 1 99 ? -2.542 4.600 -20.632 1.00 92.94 99 ILE A C 1
ATOM 751 O O . ILE A 1 99 ? -3.335 3.677 -20.485 1.00 92.94 99 ILE A O 1
ATOM 755 N N . MET A 1 100 ? -2.574 5.688 -19.863 1.00 91.56 100 MET A N 1
ATOM 756 C CA . MET A 1 100 ? -3.387 5.796 -18.646 1.00 91.56 100 MET A CA 1
ATOM 757 C C . MET A 1 100 ? -4.818 6.287 -18.895 1.00 91.56 100 MET A C 1
ATOM 759 O O . MET A 1 100 ? -5.618 6.283 -17.960 1.00 91.56 100 MET A O 1
ATOM 763 N N . LYS A 1 101 ? -5.148 6.754 -20.109 1.00 92.44 101 LYS A N 1
ATOM 764 C CA . LYS A 1 101 ? -6.510 7.189 -20.474 1.00 92.44 101 LYS A CA 1
ATOM 765 C C . LYS A 1 101 ? -7.076 6.462 -21.685 1.00 92.44 101 LYS A C 1
ATOM 767 O O . LYS A 1 101 ? -8.216 6.022 -21.622 1.00 92.44 101 LYS A O 1
ATOM 772 N N . THR A 1 102 ? -6.330 6.383 -22.786 1.00 91.50 102 THR A N 1
ATOM 773 C CA . THR A 1 102 ? -6.844 5.807 -24.043 1.00 91.50 102 THR A CA 1
ATOM 774 C C . THR A 1 102 ? -6.833 4.279 -23.995 1.00 91.50 102 THR A C 1
ATOM 776 O O . THR A 1 102 ? -7.769 3.631 -24.463 1.00 91.50 102 THR A O 1
ATOM 779 N N . HIS A 1 103 ? -5.795 3.701 -23.390 1.00 90.81 103 HIS A N 1
ATOM 780 C CA . HIS A 1 103 ? -5.592 2.254 -23.282 1.00 90.81 103 HIS A CA 1
ATOM 781 C C . HIS A 1 103 ? -5.567 1.755 -21.828 1.00 90.81 103 HIS A C 1
ATOM 783 O O . HIS A 1 103 ? -4.980 0.713 -21.535 1.00 90.81 103 HIS A O 1
ATOM 789 N N . ASP A 1 104 ? -6.228 2.473 -20.920 1.00 91.00 104 ASP A N 1
ATOM 790 C CA . ASP A 1 104 ? -6.149 2.266 -19.471 1.00 91.00 104 ASP A CA 1
ATOM 791 C C . ASP A 1 104 ? -6.462 0.825 -19.040 1.00 91.00 104 ASP A C 1
ATOM 793 O O . ASP A 1 104 ? -5.713 0.242 -18.261 1.00 91.00 104 ASP A O 1
ATOM 797 N N . VAL A 1 105 ? -7.508 0.204 -19.595 1.00 88.38 105 VAL A N 1
ATOM 798 C CA . VAL A 1 105 ? -7.904 -1.180 -19.281 1.00 88.38 105 VAL A CA 1
ATOM 799 C C . VAL A 1 105 ? -6.837 -2.195 -19.701 1.00 88.38 105 VAL A C 1
ATOM 801 O O . VAL A 1 105 ? -6.625 -3.179 -18.992 1.00 88.38 105 VAL A O 1
ATOM 804 N N . VAL A 1 106 ? -6.142 -1.964 -20.822 1.00 88.50 106 VAL A N 1
ATOM 805 C CA . VAL A 1 106 ? -5.088 -2.867 -21.324 1.00 88.50 106 VAL A CA 1
ATOM 806 C C . VAL A 1 106 ? -3.893 -2.875 -20.369 1.00 88.50 106 VAL A C 1
ATOM 808 O O . VAL A 1 106 ? -3.324 -3.931 -20.099 1.00 88.50 106 VAL A O 1
ATOM 811 N N . PHE A 1 107 ? -3.560 -1.712 -19.805 1.00 89.38 107 PHE A N 1
ATOM 812 C CA . PHE A 1 107 ? -2.427 -1.526 -18.894 1.00 89.38 107 PHE A CA 1
ATOM 813 C C . PHE A 1 107 ? -2.820 -1.520 -17.406 1.00 89.38 107 PHE A C 1
ATOM 815 O O . PHE A 1 107 ? -1.990 -1.240 -16.542 1.00 89.38 107 PHE A O 1
ATOM 822 N N . ALA A 1 108 ? -4.073 -1.845 -17.074 1.00 87.81 108 ALA A N 1
ATOM 823 C CA . ALA A 1 108 ? -4.564 -1.775 -15.698 1.00 87.81 108 ALA A CA 1
ATOM 824 C C . ALA A 1 108 ? -4.003 -2.882 -14.790 1.00 87.81 108 ALA A C 1
ATOM 826 O O . ALA A 1 108 ? -3.941 -2.705 -13.570 1.00 87.81 108 ALA A O 1
ATOM 827 N N . SER A 1 109 ? -3.618 -4.028 -15.360 1.00 84.56 109 SER A N 1
ATOM 828 C CA . SER A 1 109 ? -3.139 -5.182 -14.592 1.00 84.56 109 SER A CA 1
ATOM 829 C C . SER A 1 109 ? -1.768 -4.928 -13.964 1.00 84.56 109 SER A C 1
ATOM 831 O O . SER A 1 109 ? -0.893 -4.315 -14.571 1.00 84.56 109 SER A O 1
ATOM 833 N N . ARG A 1 110 ? -1.574 -5.419 -12.736 1.00 81.25 110 ARG A N 1
ATOM 834 C CA . ARG A 1 110 ? -0.300 -5.347 -12.011 1.00 81.25 110 ARG A CA 1
ATOM 835 C C . ARG A 1 110 ? 0.549 -6.595 -12.281 1.00 81.25 110 ARG A C 1
ATOM 837 O O . ARG A 1 110 ? -0.021 -7.686 -12.366 1.00 81.25 110 ARG A O 1
ATOM 844 N N . PRO A 1 111 ? 1.882 -6.468 -12.406 1.00 76.06 111 PRO A N 1
ATOM 845 C CA . PRO A 1 111 ? 2.770 -7.624 -12.438 1.00 76.06 111 PRO A CA 1
ATOM 846 C C . PRO A 1 111 ? 2.624 -8.453 -11.158 1.00 76.06 111 PRO A C 1
ATOM 848 O O . PRO A 1 111 ? 2.556 -7.895 -10.063 1.00 76.06 111 PRO A O 1
ATOM 851 N N . GLN A 1 112 ? 2.587 -9.779 -11.290 1.00 73.56 112 GLN A N 1
ATOM 852 C CA . GLN A 1 112 ? 2.578 -10.668 -10.130 1.00 73.56 112 GLN A CA 1
ATOM 853 C C . GLN A 1 112 ? 3.965 -10.710 -9.489 1.00 73.56 112 GLN A C 1
ATOM 855 O O . GLN A 1 1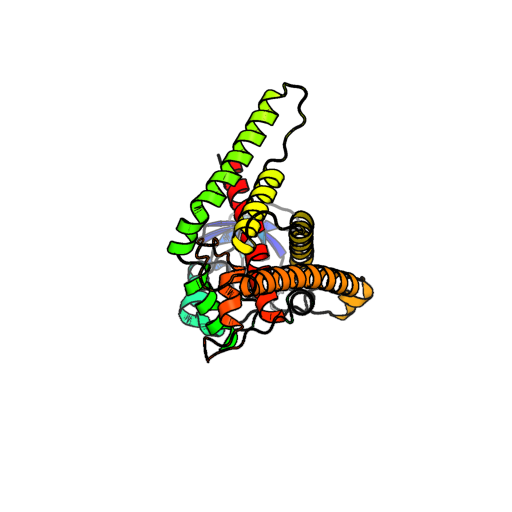12 ? 4.964 -10.920 -10.177 1.00 73.56 112 GLN A O 1
ATOM 860 N N . SER A 1 113 ? 4.013 -10.553 -8.168 1.00 77.00 113 SER A N 1
ATOM 861 C CA . SER A 1 113 ? 5.232 -10.687 -7.374 1.00 77.00 113 SER A CA 1
ATOM 862 C C . SER A 1 113 ? 5.034 -11.785 -6.343 1.00 77.00 113 SER A C 1
ATOM 864 O O . SER A 1 113 ? 4.112 -11.723 -5.533 1.00 77.00 113 SER A O 1
ATOM 866 N N . ALA A 1 114 ? 5.941 -12.764 -6.328 1.00 80.12 114 ALA A N 1
ATOM 867 C CA . ALA A 1 114 ? 5.927 -13.818 -5.316 1.00 80.12 114 ALA A CA 1
ATOM 868 C C . ALA A 1 114 ? 6.051 -13.245 -3.892 1.00 80.12 114 ALA A C 1
ATOM 870 O O . ALA A 1 114 ? 5.500 -13.805 -2.948 1.00 80.12 114 ALA A O 1
ATOM 871 N N . THR A 1 115 ? 6.739 -12.112 -3.747 1.00 82.81 115 THR A N 1
ATOM 872 C CA . THR A 1 115 ? 6.875 -11.399 -2.474 1.00 82.81 115 THR A CA 1
ATOM 873 C C . THR A 1 115 ? 5.555 -10.778 -2.044 1.00 82.81 115 THR A C 1
ATOM 875 O O . THR A 1 115 ? 5.180 -10.913 -0.879 1.00 82.81 115 THR A O 1
ATOM 878 N N . PHE A 1 116 ? 4.799 -10.194 -2.981 1.00 84.56 116 PHE A N 1
ATOM 879 C CA . PHE A 1 116 ? 3.452 -9.711 -2.681 1.00 84.56 116 PHE A CA 1
ATOM 880 C C . PHE A 1 116 ? 2.470 -10.842 -2.369 1.00 84.56 116 PHE A C 1
ATOM 882 O O . PHE A 1 116 ? 1.676 -10.702 -1.443 1.00 84.56 116 PHE A O 1
ATOM 889 N N . ASP A 1 117 ? 2.576 -11.985 -3.047 1.00 85.50 117 ASP A N 1
ATOM 890 C CA . ASP A 1 117 ? 1.715 -13.137 -2.766 1.00 85.50 117 ASP A CA 1
ATOM 891 C C . ASP A 1 117 ? 1.910 -13.668 -1.337 1.00 85.50 117 ASP A C 1
ATOM 893 O O . ASP A 1 117 ? 0.932 -14.013 -0.673 1.00 85.50 117 ASP A O 1
ATOM 897 N N . ILE A 1 118 ? 3.159 -13.708 -0.854 1.00 87.75 118 ILE A N 1
ATOM 898 C CA . ILE A 1 118 ? 3.482 -14.178 0.501 1.00 87.75 118 ILE A CA 1
ATOM 899 C C . ILE A 1 118 ? 3.088 -13.141 1.557 1.00 87.75 118 ILE A C 1
ATOM 901 O O . ILE A 1 118 ? 2.498 -13.508 2.567 1.00 87.75 118 ILE A O 1
ATOM 905 N N . LEU A 1 119 ? 3.429 -11.864 1.359 1.00 88.12 119 LEU A N 1
ATOM 906 C CA . LEU A 1 119 ? 3.214 -10.834 2.381 1.00 88.12 119 LEU A CA 1
ATOM 907 C C . LEU A 1 119 ? 1.763 -10.340 2.451 1.00 88.12 119 LEU A C 1
ATOM 909 O O . LEU A 1 119 ? 1.245 -10.161 3.551 1.00 88.12 119 LEU A O 1
ATOM 913 N N . TYR A 1 120 ? 1.103 -10.167 1.302 1.00 88.19 120 TYR A N 1
ATOM 914 C CA . TYR A 1 120 ? -0.159 -9.427 1.162 1.00 88.19 120 TYR A CA 1
ATOM 915 C C . TYR A 1 120 ? -1.325 -10.330 0.751 1.00 88.19 120 TYR A C 1
ATOM 917 O O . TYR A 1 120 ? -2.110 -9.998 -0.145 1.00 88.19 120 TYR A O 1
ATOM 925 N N . TYR A 1 121 ? -1.447 -11.480 1.418 1.00 90.12 121 TYR A N 1
ATOM 926 C CA . TYR A 1 121 ? -2.609 -12.369 1.310 1.00 90.12 121 TYR A CA 1
ATOM 927 C C . TYR A 1 121 ? -2.935 -12.739 -0.144 1.00 90.12 121 TYR A C 1
ATOM 929 O O . TYR A 1 121 ? -4.032 -12.444 -0.621 1.00 90.12 121 TYR A O 1
ATOM 937 N N . GLU A 1 122 ? -1.975 -13.340 -0.857 1.00 87.00 122 GLU A N 1
ATOM 938 C CA . GLU A 1 122 ? -2.115 -13.724 -2.273 1.00 87.00 122 GLU A CA 1
ATOM 939 C C . GLU A 1 122 ? -2.413 -12.529 -3.195 1.00 87.00 122 GLU A C 1
ATOM 941 O O . GLU A 1 122 ? -3.218 -12.618 -4.125 1.00 87.00 122 GLU A O 1
ATOM 946 N N . SER A 1 123 ? -1.788 -11.382 -2.911 1.00 85.50 123 SER A N 1
ATOM 947 C CA . SER A 1 123 ? -1.963 -10.144 -3.677 1.00 85.50 123 SER A CA 1
ATOM 948 C C . SER A 1 123 ? -3.433 -9.708 -3.768 1.00 85.50 123 SER A C 1
ATOM 950 O O . SER A 1 123 ? -3.910 -9.296 -4.820 1.00 85.50 123 SER A O 1
ATOM 952 N N . THR A 1 124 ? -4.198 -9.823 -2.679 1.00 86.69 124 THR A N 1
ATOM 953 C CA . THR A 1 124 ? -5.635 -9.484 -2.685 1.00 86.69 124 THR A CA 1
ATOM 954 C C . THR A 1 124 ? -5.941 -8.024 -2.335 1.00 86.69 124 THR A C 1
ATOM 956 O O . THR A 1 124 ? -7.110 -7.623 -2.362 1.00 86.69 124 THR A O 1
ATOM 959 N N . GLY A 1 125 ? -4.917 -7.219 -2.049 1.00 86.12 125 GLY A N 1
ATOM 960 C CA . GLY A 1 125 ? -5.028 -5.783 -1.791 1.00 86.12 125 GLY A CA 1
ATOM 961 C C . GLY A 1 125 ? -5.392 -4.952 -3.032 1.00 86.12 125 GLY A C 1
ATOM 962 O O . GLY A 1 125 ? -5.274 -5.400 -4.172 1.00 86.12 125 GLY A O 1
ATOM 963 N N . ILE A 1 126 ? -5.825 -3.706 -2.828 1.00 88.50 126 ILE A N 1
ATOM 964 C CA . ILE A 1 126 ? -6.104 -2.743 -3.904 1.00 88.50 126 ILE A CA 1
ATOM 965 C C . ILE A 1 126 ? -4.852 -2.397 -4.729 1.00 88.50 126 ILE A C 1
ATOM 967 O O . ILE A 1 126 ? -4.975 -2.085 -5.920 1.00 88.50 126 ILE A O 1
ATOM 971 N N . ALA A 1 127 ? -3.666 -2.446 -4.114 1.00 86.12 127 ALA A N 1
ATOM 972 C CA . ALA A 1 127 ? -2.398 -2.093 -4.742 1.00 86.12 127 ALA A CA 1
ATOM 973 C C . ALA A 1 127 ? -1.846 -3.207 -5.649 1.00 86.12 127 ALA A C 1
ATOM 975 O O . ALA A 1 127 ? -1.228 -2.903 -6.674 1.00 86.12 127 ALA A O 1
ATOM 976 N N . SER A 1 128 ? -2.093 -4.472 -5.295 1.00 84.00 128 SER A N 1
ATOM 977 C CA . SER A 1 128 ? -1.473 -5.652 -5.913 1.00 84.00 128 SER A CA 1
ATOM 978 C C . SER A 1 128 ? -2.446 -6.564 -6.668 1.00 84.00 128 SER A C 1
ATOM 980 O O . SER A 1 128 ? -2.005 -7.296 -7.555 1.00 84.00 128 SER A O 1
ATOM 982 N N . ALA A 1 129 ? -3.756 -6.501 -6.399 1.00 86.06 129 ALA A N 1
ATOM 983 C CA . ALA A 1 129 ? -4.708 -7.399 -7.047 1.00 86.06 129 ALA A CA 1
ATOM 984 C C . ALA A 1 129 ? -4.790 -7.189 -8.567 1.00 86.06 129 ALA A C 1
ATOM 986 O O . ALA A 1 129 ? -4.816 -6.048 -9.046 1.00 86.06 129 ALA A O 1
ATOM 987 N N . PRO A 1 130 ? -4.884 -8.284 -9.347 1.00 82.56 130 PRO A N 1
ATOM 988 C CA . PRO A 1 130 ? -5.029 -8.198 -10.790 1.00 82.56 130 PRO A CA 1
ATOM 989 C C . PRO A 1 130 ? -6.329 -7.480 -11.150 1.00 82.56 130 PRO A C 1
ATOM 991 O O . PRO A 1 130 ? -7.365 -7.636 -10.490 1.00 82.56 130 PRO A O 1
ATOM 994 N N . TYR A 1 131 ? -6.286 -6.707 -12.235 1.00 85.69 131 TYR A N 1
ATOM 995 C CA . TYR A 1 131 ? -7.466 -6.004 -12.707 1.00 85.69 131 TYR A CA 1
ATOM 996 C C . TYR A 1 131 ? -8.568 -7.007 -13.067 1.00 85.69 131 TYR A C 1
ATOM 998 O O . TYR A 1 131 ? -8.356 -7.979 -13.790 1.00 85.69 131 TYR A O 1
ATOM 1006 N N . GLY A 1 132 ? -9.769 -6.775 -12.549 1.00 84.69 132 GLY A N 1
ATOM 1007 C CA . GLY A 1 132 ? -10.890 -7.690 -12.711 1.00 84.69 132 GLY A CA 1
ATOM 1008 C C . GLY A 1 132 ? -12.122 -7.218 -11.953 1.00 84.69 132 GLY A C 1
ATOM 1009 O O . GLY A 1 132 ? -12.178 -6.091 -11.459 1.00 84.69 132 GLY A O 1
ATOM 1010 N N . ASN A 1 133 ? -13.143 -8.075 -11.863 1.00 82.75 133 ASN A N 1
ATOM 1011 C CA . ASN A 1 133 ? -14.366 -7.737 -11.129 1.00 82.75 133 ASN A CA 1
ATOM 1012 C C . ASN A 1 133 ? -14.080 -7.466 -9.642 1.00 82.75 133 ASN A C 1
ATOM 1014 O O . ASN A 1 133 ? -14.481 -6.432 -9.119 1.00 82.75 133 ASN A O 1
ATOM 1018 N N . TYR A 1 134 ? -13.298 -8.343 -9.004 1.00 85.00 134 TYR A N 1
ATOM 1019 C CA . TYR A 1 134 ? -12.887 -8.190 -7.607 1.00 85.00 134 TYR A CA 1
ATOM 1020 C C . TYR A 1 134 ? -12.217 -6.835 -7.343 1.00 85.00 134 TYR A C 1
ATOM 1022 O O . TYR A 1 134 ? -12.695 -6.075 -6.503 1.00 85.00 134 TYR A O 1
ATOM 1030 N N . TRP A 1 135 ? -11.179 -6.498 -8.119 1.00 88.38 135 TRP A N 1
ATOM 1031 C CA . TRP A 1 135 ? -10.455 -5.234 -7.971 1.00 88.38 135 TRP A CA 1
ATOM 1032 C C . TRP A 1 135 ? -11.374 -4.012 -8.126 1.00 88.38 135 TRP A C 1
ATOM 1034 O O . TRP A 1 135 ? -11.297 -3.064 -7.345 1.00 88.38 135 TRP A O 1
ATOM 1044 N N . ARG A 1 136 ? -12.295 -4.037 -9.101 1.00 86.56 136 ARG A N 1
ATOM 1045 C CA . ARG A 1 136 ? -13.251 -2.937 -9.314 1.00 86.56 136 ARG A CA 1
ATOM 1046 C C . ARG A 1 136 ? -14.188 -2.749 -8.123 1.00 86.56 136 ARG A C 1
ATOM 1048 O O . ARG A 1 136 ? -14.448 -1.607 -7.746 1.00 86.56 136 ARG A O 1
ATOM 1055 N N . VAL A 1 137 ? -14.663 -3.839 -7.522 1.00 84.94 137 VAL A N 1
ATOM 1056 C CA . VAL A 1 137 ? -15.533 -3.784 -6.339 1.00 84.94 137 VAL A CA 1
ATOM 1057 C C . VAL A 1 137 ? -14.778 -3.235 -5.131 1.00 84.94 137 VAL A C 1
ATOM 1059 O O . VAL A 1 137 ? -15.252 -2.272 -4.529 1.00 84.94 137 VAL A O 1
ATOM 1062 N N . ILE A 1 138 ? -13.583 -3.753 -4.816 1.00 87.12 138 ILE A N 1
ATOM 1063 C CA . ILE A 1 138 ? -12.815 -3.249 -3.664 1.00 87.12 138 ILE A CA 1
ATOM 1064 C C . ILE A 1 138 ? -12.405 -1.789 -3.851 1.00 87.12 138 ILE A C 1
ATOM 1066 O O . ILE A 1 138 ? -12.542 -0.991 -2.928 1.00 87.12 138 ILE A O 1
ATOM 1070 N N . ARG A 1 139 ? -11.995 -1.395 -5.065 1.00 89.81 139 ARG A N 1
ATOM 1071 C CA . ARG A 1 139 ? -11.653 -0.003 -5.366 1.00 89.81 139 ARG A CA 1
ATOM 1072 C C . ARG A 1 139 ? -12.851 0.906 -5.165 1.00 89.81 139 ARG A C 1
ATOM 1074 O O . ARG A 1 139 ? -12.708 1.974 -4.569 1.00 89.81 139 ARG A O 1
ATOM 1081 N N . ARG A 1 140 ? -14.024 0.496 -5.654 1.00 88.69 140 ARG A N 1
ATOM 1082 C CA . ARG A 1 140 ? -15.260 1.257 -5.478 1.00 88.69 140 ARG A CA 1
ATOM 1083 C C . ARG A 1 140 ? -15.590 1.401 -3.996 1.00 88.69 140 ARG A C 1
ATOM 1085 O O . ARG A 1 140 ? -15.764 2.530 -3.558 1.00 88.69 140 ARG A O 1
ATOM 1092 N N . MET A 1 141 ? -15.608 0.302 -3.243 1.00 87.19 141 MET A N 1
ATOM 1093 C CA . MET A 1 141 ? -15.863 0.301 -1.799 1.00 87.19 141 MET A CA 1
ATOM 1094 C C . MET A 1 141 ? -14.910 1.249 -1.060 1.00 87.19 141 MET A C 1
ATOM 1096 O O . MET A 1 141 ? -15.373 2.165 -0.388 1.00 87.19 141 MET A O 1
ATOM 1100 N N . CYS A 1 142 ? -13.590 1.104 -1.225 1.00 90.06 142 CYS A N 1
ATOM 1101 C CA . CYS A 1 142 ? -12.627 1.976 -0.548 1.00 90.06 142 CYS A CA 1
ATOM 1102 C C . CYS A 1 142 ? -12.852 3.457 -0.897 1.00 90.06 142 CYS A C 1
ATOM 1104 O O . CYS A 1 142 ? -12.806 4.317 -0.020 1.00 90.06 142 CYS A O 1
ATOM 1106 N N . THR A 1 143 ? -13.154 3.756 -2.164 1.00 92.19 143 THR A N 1
ATOM 1107 C CA . THR A 1 143 ? -13.421 5.130 -2.621 1.00 92.19 143 THR A CA 1
ATOM 1108 C C . THR A 1 143 ? -14.666 5.728 -1.964 1.00 92.19 143 THR A C 1
ATOM 1110 O O . THR A 1 143 ? -14.633 6.876 -1.525 1.00 92.19 143 THR A O 1
ATOM 1113 N N . ILE A 1 144 ? -15.768 4.974 -1.906 1.00 90.69 144 ILE A N 1
ATOM 1114 C CA . ILE A 1 144 ? -17.061 5.498 -1.442 1.00 90.69 144 ILE A CA 1
ATOM 1115 C C . ILE A 1 144 ? -17.235 5.430 0.078 1.00 90.69 144 ILE A C 1
ATOM 1117 O O . ILE A 1 144 ? -18.014 6.206 0.620 1.00 90.69 144 ILE A O 1
ATOM 1121 N N . GLU A 1 145 ? -16.509 4.549 0.768 1.00 88.56 145 GLU A N 1
ATOM 1122 C CA . GLU A 1 145 ? -16.672 4.340 2.212 1.00 88.56 145 GLU A CA 1
ATOM 1123 C C . GLU A 1 145 ? -15.526 4.921 3.043 1.00 88.56 145 GLU A C 1
ATOM 1125 O O . GLU A 1 145 ? -15.769 5.551 4.079 1.00 88.56 145 GLU A O 1
ATOM 1130 N N . LEU A 1 146 ? -14.279 4.731 2.594 1.00 91.25 146 LEU A N 1
ATOM 1131 C CA . LEU A 1 146 ? -13.081 5.038 3.385 1.00 91.25 146 LEU A CA 1
ATOM 1132 C C . LEU A 1 146 ? -12.472 6.388 3.009 1.00 91.25 146 LEU A C 1
ATOM 1134 O O . LEU A 1 146 ? -12.152 7.191 3.882 1.00 91.25 146 LEU A O 1
ATOM 1138 N N . PHE A 1 147 ? -12.356 6.671 1.711 1.00 92.31 147 PHE A N 1
ATOM 1139 C CA . PHE A 1 147 ? -11.611 7.823 1.192 1.00 92.31 147 PHE A CA 1
ATOM 1140 C C . PHE A 1 147 ? -12.502 8.992 0.759 1.00 92.31 147 PHE A C 1
ATOM 1142 O O . PHE A 1 147 ? -12.185 9.732 -0.170 1.00 92.31 147 PHE A O 1
ATOM 1149 N N . THR A 1 148 ? -13.636 9.182 1.434 1.00 94.38 148 THR A N 1
ATOM 1150 C CA . THR A 1 148 ? -14.537 10.303 1.136 1.00 94.38 148 THR A CA 1
ATOM 1151 C C . THR A 1 148 ? -14.098 11.589 1.824 1.00 94.38 148 THR A C 1
ATOM 1153 O O . THR A 1 148 ? -13.541 11.569 2.922 1.00 94.38 148 THR A O 1
ATOM 1156 N N . GLN A 1 149 ? -14.473 12.737 1.253 1.00 95.25 149 GLN A N 1
ATOM 1157 C CA . GLN A 1 149 ? -14.269 14.035 1.906 1.00 95.25 149 GLN A CA 1
ATOM 1158 C C . GLN A 1 149 ? -14.910 14.089 3.302 1.00 95.25 149 GLN A C 1
ATOM 1160 O O . GLN A 1 149 ? -14.360 14.680 4.229 1.00 95.25 149 GLN A O 1
ATOM 1165 N N . LYS A 1 150 ? -16.062 13.425 3.475 1.00 94.88 150 LYS A N 1
ATOM 1166 C CA . LYS A 1 150 ? -16.728 13.314 4.775 1.00 94.88 150 LYS A CA 1
ATOM 1167 C C . LYS A 1 150 ? -15.829 12.618 5.801 1.00 94.88 150 LYS A C 1
ATOM 1169 O O . LYS A 1 150 ? -15.728 13.111 6.920 1.00 94.88 150 LYS A O 1
ATOM 1174 N N . ARG A 1 151 ? -15.153 11.523 5.427 1.00 93.38 151 ARG A N 1
ATOM 1175 C CA . ARG A 1 151 ? -14.184 10.831 6.298 1.0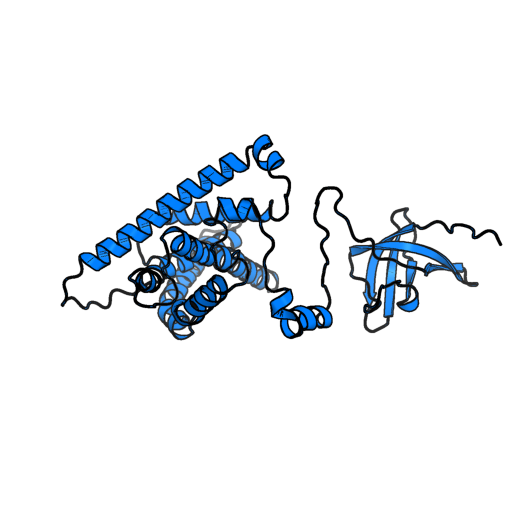0 93.38 151 ARG A CA 1
ATOM 1176 C C . ARG A 1 151 ? -12.951 11.686 6.567 1.00 93.38 151 ARG A C 1
ATOM 1178 O O . ARG A 1 151 ? -12.538 11.793 7.716 1.00 93.38 151 ARG A O 1
ATOM 1185 N N . VAL A 1 152 ? -12.418 12.366 5.550 1.00 93.94 152 VAL A N 1
ATOM 1186 C CA . VAL A 1 152 ? -11.273 13.280 5.715 1.00 93.94 152 VAL A CA 1
ATOM 1187 C C . VAL A 1 152 ? -11.569 14.357 6.761 1.00 93.94 152 VAL A C 1
ATOM 1189 O O . VAL A 1 152 ? -10.735 14.589 7.640 1.00 93.94 152 VAL A O 1
ATOM 1192 N N . ASN A 1 153 ? -12.755 14.967 6.707 1.00 95.69 153 ASN A N 1
ATOM 1193 C CA . ASN A 1 153 ? -13.184 15.981 7.674 1.00 95.69 153 ASN A CA 1
ATOM 1194 C C . ASN A 1 153 ? -13.469 15.364 9.050 1.00 95.69 153 ASN A C 1
ATOM 1196 O O . ASN A 1 153 ? -13.080 15.916 10.072 1.00 95.69 153 ASN A O 1
ATOM 1200 N N . TYR A 1 154 ? -14.102 14.190 9.089 1.00 94.25 154 TYR A N 1
ATOM 1201 C CA . TYR A 1 154 ? -14.393 13.481 10.336 1.00 94.25 154 TYR A CA 1
ATOM 1202 C C . TYR A 1 154 ? -13.123 13.146 11.137 1.00 94.25 154 TYR A C 1
ATOM 1204 O O . TYR A 1 154 ? -13.103 13.296 12.357 1.00 94.25 154 TYR A O 1
ATOM 1212 N N . PHE A 1 155 ? -12.042 12.760 10.453 1.00 94.38 155 PHE A N 1
ATOM 1213 C CA . PHE A 1 155 ? -10.748 12.452 11.068 1.00 94.38 155 PHE A CA 1
ATOM 1214 C C . PHE A 1 155 ? -9.803 13.660 11.193 1.00 94.38 155 PHE A C 1
ATOM 1216 O O . PHE A 1 155 ? -8.662 13.500 11.622 1.00 94.38 155 PHE A O 1
ATOM 1223 N N . GLN A 1 156 ? -10.247 14.871 10.842 1.00 95.94 156 GLN A N 1
ATOM 1224 C CA . GLN A 1 156 ? -9.442 16.089 10.982 1.00 95.94 156 GLN A CA 1
ATOM 1225 C C . GLN A 1 156 ? -8.919 16.311 12.412 1.00 95.94 156 GLN A C 1
ATOM 1227 O O . GLN A 1 156 ? -7.717 16.549 12.535 1.00 95.94 156 GLN A O 1
ATOM 1232 N N . PRO A 1 157 ? -9.723 16.142 13.485 1.00 95.75 157 PRO A N 1
ATOM 1233 C CA . PRO A 1 157 ? -9.237 16.382 14.844 1.00 95.75 157 PRO A CA 1
ATOM 1234 C C . PRO A 1 157 ? -8.064 15.479 15.243 1.00 95.75 157 PRO A C 1
ATOM 1236 O O . PRO A 1 157 ? -7.192 15.910 15.983 1.00 95.75 157 PRO A O 1
ATOM 1239 N N . ILE A 1 158 ? -8.013 14.242 14.729 1.00 93.88 158 ILE A N 1
ATOM 1240 C CA . ILE A 1 158 ? -6.909 13.305 15.000 1.00 93.88 158 ILE A CA 1
ATOM 1241 C C . ILE A 1 158 ? -5.612 13.819 14.370 1.00 93.88 158 ILE A C 1
ATOM 1243 O O . ILE A 1 158 ? -4.561 13.791 15.003 1.00 93.88 158 ILE A O 1
ATOM 1247 N N . ARG A 1 159 ? -5.685 14.318 13.129 1.00 94.69 159 ARG A N 1
ATOM 1248 C CA . ARG A 1 159 ? -4.514 14.877 12.440 1.00 94.69 159 ARG A CA 1
ATOM 1249 C C . ARG A 1 159 ? -4.007 16.132 13.136 1.00 94.69 159 ARG A C 1
ATOM 1251 O O . ARG A 1 159 ? -2.806 16.279 13.309 1.00 94.69 159 ARG A O 1
ATOM 1258 N N . GLU A 1 160 ? -4.911 17.023 13.534 1.00 96.94 160 GLU A N 1
ATOM 1259 C CA . GLU A 1 160 ? -4.546 18.256 14.238 1.00 96.94 160 GLU A CA 1
ATOM 1260 C C . GLU A 1 160 ? -3.906 17.973 15.601 1.00 96.94 160 GLU A C 1
ATOM 1262 O O . GLU A 1 160 ? -2.894 18.588 15.932 1.00 96.94 160 GLU A O 1
ATOM 1267 N N . GLU A 1 161 ? -4.454 17.024 16.365 1.00 95.38 161 GLU A N 1
ATOM 1268 C CA . GLU A 1 161 ? -3.902 16.595 17.655 1.00 95.38 161 GLU A CA 1
ATOM 1269 C C . GLU A 1 161 ? -2.478 16.040 17.499 1.00 95.38 161 GLU A C 1
ATOM 1271 O O . GLU A 1 161 ? -1.558 16.524 18.162 1.00 95.38 161 GLU A O 1
ATOM 1276 N N . GLU A 1 162 ? -2.267 15.097 16.574 1.00 94.44 162 GLU A N 1
ATOM 1277 C CA . GLU A 1 162 ? -0.953 14.469 16.386 1.00 94.44 162 GLU A CA 1
ATOM 1278 C C . GLU A 1 162 ? 0.089 15.449 15.825 1.00 94.44 162 GLU A C 1
ATOM 1280 O O . GLU A 1 162 ? 1.242 15.461 16.261 1.00 94.44 162 GLU A O 1
ATOM 1285 N N . LEU A 1 163 ? -0.301 16.318 14.886 1.00 94.12 163 LEU A N 1
ATOM 1286 C CA . LEU A 1 163 ? 0.607 17.328 14.338 1.00 94.12 163 LEU A CA 1
ATOM 1287 C C . LEU A 1 163 ? 0.935 18.421 15.363 1.00 94.12 163 LEU A C 1
ATOM 1289 O O . LEU A 1 163 ? 2.074 18.884 15.412 1.00 94.12 163 LEU A O 1
ATOM 1293 N N . SER A 1 164 ? -0.013 18.798 16.227 1.00 96.81 164 SER A N 1
ATOM 1294 C CA . SER A 1 164 ? 0.269 19.708 17.345 1.00 96.81 164 SER A CA 1
ATOM 1295 C C . SER A 1 164 ? 1.284 19.091 18.301 1.00 96.81 164 SER A C 1
ATOM 1297 O O . SER A 1 164 ? 2.234 19.760 18.708 1.00 96.81 164 SER A O 1
ATOM 1299 N N . TYR A 1 165 ? 1.129 17.802 18.613 1.00 95.12 165 TYR A N 1
ATOM 1300 C CA . TYR A 1 165 ? 2.087 17.068 19.434 1.00 95.12 165 TYR A CA 1
ATOM 1301 C C . TYR A 1 165 ? 3.481 17.018 18.791 1.00 95.12 165 TYR A C 1
ATOM 1303 O O . TYR A 1 165 ? 4.476 17.277 19.471 1.00 95.12 165 TYR A O 1
ATOM 1311 N N . LEU A 1 166 ? 3.570 16.762 17.481 1.00 94.44 166 LEU A N 1
ATOM 1312 C CA . LEU A 1 166 ? 4.831 16.801 16.735 1.00 94.44 166 LEU A CA 1
ATOM 1313 C C . LEU A 1 166 ? 5.521 18.170 16.846 1.00 94.44 166 LEU A C 1
ATOM 1315 O O . LEU A 1 166 ? 6.713 18.231 17.151 1.00 94.44 166 LEU A O 1
ATOM 1319 N N . ILE A 1 167 ? 4.776 19.260 16.643 1.00 94.56 167 ILE A N 1
ATOM 1320 C CA . ILE A 1 167 ? 5.301 20.631 16.731 1.00 94.56 167 ILE A CA 1
ATOM 1321 C C . ILE A 1 167 ? 5.810 20.923 18.144 1.00 94.56 167 ILE A C 1
ATOM 1323 O O . ILE A 1 167 ? 6.940 21.385 18.303 1.00 94.56 167 ILE A O 1
ATOM 1327 N N . ILE A 1 168 ? 5.015 20.608 19.171 1.00 95.06 168 ILE A N 1
ATOM 1328 C CA . ILE A 1 168 ? 5.412 20.782 20.575 1.00 95.06 168 ILE A CA 1
ATOM 1329 C C . ILE A 1 168 ? 6.693 19.995 20.860 1.00 95.06 168 ILE A C 1
ATOM 1331 O O . ILE A 1 168 ? 7.633 20.540 21.430 1.00 95.06 168 ILE A O 1
ATOM 1335 N N . LYS A 1 169 ? 6.783 18.747 20.391 1.00 91.62 169 LYS A N 1
ATOM 1336 C CA . LYS A 1 169 ? 7.968 17.905 20.575 1.00 91.62 169 LYS A CA 1
ATOM 1337 C C . LYS A 1 169 ? 9.215 18.533 19.946 1.00 91.62 169 LYS A C 1
ATOM 1339 O O . LYS A 1 169 ? 10.272 18.520 20.571 1.00 91.62 169 LYS A O 1
ATOM 1344 N N . ILE A 1 170 ? 9.110 19.101 18.743 1.00 90.81 170 ILE A N 1
ATOM 1345 C CA . ILE A 1 170 ? 10.222 19.806 18.079 1.00 90.81 170 ILE A CA 1
ATOM 1346 C C . ILE A 1 170 ? 10.632 21.056 18.875 1.00 90.81 170 ILE A C 1
ATOM 1348 O O . ILE A 1 170 ? 11.823 21.265 19.118 1.00 90.81 170 ILE A O 1
ATOM 1352 N N . ILE A 1 171 ? 9.661 21.854 19.329 1.00 90.50 171 ILE A N 1
ATOM 1353 C CA . ILE A 1 171 ? 9.899 23.054 20.146 1.00 90.50 171 ILE A CA 1
ATOM 1354 C C . ILE A 1 171 ? 10.609 22.682 21.455 1.00 90.50 171 ILE A C 1
ATOM 1356 O O . ILE A 1 171 ? 11.638 23.273 21.789 1.00 90.50 171 ILE A O 1
ATOM 1360 N N . ASP A 1 172 ? 10.141 21.651 22.154 1.00 89.00 172 ASP A N 1
ATOM 1361 C CA . ASP A 1 172 ? 10.752 21.169 23.395 1.00 89.00 172 ASP A CA 1
ATOM 1362 C C . ASP A 1 172 ? 12.197 20.700 23.186 1.00 89.00 172 ASP A C 1
ATOM 1364 O O . ASP A 1 172 ? 13.057 20.935 24.039 1.00 89.00 172 ASP A O 1
ATOM 1368 N N . TYR A 1 173 ? 12.495 20.056 22.051 1.00 85.25 173 TYR A N 1
ATOM 1369 C CA . TYR A 1 173 ? 13.872 19.716 21.685 1.00 85.25 173 TYR A CA 1
ATOM 1370 C C . TYR A 1 173 ? 14.730 20.965 21.476 1.00 85.25 173 TYR A C 1
ATOM 1372 O O . TYR A 1 173 ? 15.860 20.998 21.962 1.00 85.25 173 TYR A O 1
ATOM 1380 N N . SER A 1 174 ? 14.197 22.003 20.825 1.00 82.94 174 SER A N 1
ATOM 1381 C CA . SER A 1 174 ? 14.931 23.254 20.594 1.00 82.94 174 SER A CA 1
ATOM 1382 C C . SER A 1 174 ? 15.276 23.996 21.895 1.00 82.94 174 SER A C 1
ATOM 1384 O O . SER A 1 174 ? 16.348 24.590 22.014 1.00 82.94 174 SER A O 1
ATOM 1386 N N . HIS A 1 175 ? 14.415 23.908 22.915 1.00 83.94 175 HIS A N 1
ATOM 1387 C CA . HIS A 1 175 ? 14.626 24.566 24.206 1.00 83.94 175 HIS A CA 1
ATOM 1388 C C . HIS A 1 175 ? 15.659 23.878 25.106 1.00 83.94 175 HIS A C 1
ATOM 1390 O O . HIS A 1 175 ? 16.137 24.499 26.056 1.00 83.94 175 HIS A O 1
ATOM 1396 N N . LYS A 1 176 ? 16.054 22.630 24.822 1.00 80.00 176 LYS A N 1
ATOM 1397 C CA . LYS A 1 176 ? 17.036 21.892 25.642 1.00 80.00 176 LYS A CA 1
ATOM 1398 C C . LYS A 1 176 ? 18.489 22.385 25.497 1.00 80.00 176 LYS A C 1
ATOM 1400 O O . LYS A 1 176 ? 19.367 21.854 26.174 1.00 80.00 176 LYS A O 1
ATOM 1405 N N . GLY A 1 177 ? 18.729 23.452 24.729 1.00 61.09 177 GLY A N 1
ATOM 1406 C CA . GLY A 1 177 ? 19.992 24.198 24.690 1.00 61.09 177 GLY A CA 1
ATOM 1407 C C . GLY A 1 177 ? 21.098 23.534 23.861 1.00 61.09 177 GLY A C 1
ATOM 1408 O O . GLY A 1 177 ? 21.003 22.366 23.496 1.00 61.09 177 GLY A O 1
ATOM 1409 N N . SER A 1 178 ? 22.161 24.299 23.569 1.00 58.09 178 SER A N 1
ATOM 1410 C CA . SER A 1 178 ? 23.232 24.040 22.579 1.00 58.09 178 SER A CA 1
ATOM 1411 C C . SER A 1 178 ? 24.036 22.732 22.711 1.00 58.09 178 SER A C 1
ATOM 1413 O O . SER A 1 178 ? 24.969 22.513 21.943 1.00 58.09 178 SER A O 1
ATOM 1415 N N . SER A 1 179 ? 23.700 21.864 23.662 1.00 60.41 179 SER A N 1
ATOM 1416 C CA . SER A 1 179 ? 24.202 20.490 23.790 1.00 60.41 179 SER A CA 1
ATOM 1417 C C . SER A 1 179 ? 23.293 19.447 23.118 1.00 60.41 179 SER A C 1
ATOM 1419 O O . SER A 1 179 ? 23.613 18.259 23.156 1.00 60.41 179 SER A O 1
ATOM 1421 N N . SER A 1 180 ? 22.163 19.842 22.517 1.00 65.88 180 SER A N 1
ATOM 1422 C CA . SER A 1 180 ? 21.264 18.900 21.845 1.00 65.88 180 SER A CA 1
ATOM 1423 C C . SER A 1 180 ? 21.861 18.418 20.521 1.00 65.88 180 SER A C 1
ATOM 1425 O O . SER A 1 180 ? 22.121 19.217 19.620 1.00 65.88 180 SER A O 1
ATOM 1427 N N . SER A 1 181 ? 22.041 17.103 20.387 1.00 76.25 181 SER A N 1
ATOM 1428 C CA . SER A 1 181 ? 22.352 16.460 19.108 1.00 76.25 181 SER A CA 1
ATOM 1429 C C . SER A 1 181 ? 21.332 16.862 18.030 1.00 76.25 181 SER A C 1
ATOM 1431 O O . SER A 1 181 ? 20.165 17.074 18.377 1.00 76.25 181 SER A O 1
ATOM 1433 N N . PRO A 1 182 ? 21.722 16.908 16.740 1.00 84.69 182 PRO A N 1
ATOM 1434 C CA . PRO A 1 182 ? 20.784 17.119 15.639 1.00 84.69 182 PRO A CA 1
ATOM 1435 C C . PRO A 1 182 ? 19.557 16.210 15.768 1.00 84.69 182 PRO A C 1
ATOM 1437 O O . PRO A 1 182 ? 19.688 15.032 16.111 1.00 84.69 182 PRO A O 1
ATOM 1440 N N . ILE A 1 183 ? 18.368 16.758 15.511 1.00 86.62 183 ILE A N 1
ATOM 1441 C CA . ILE A 1 183 ? 17.122 15.988 15.535 1.00 86.62 183 ILE A CA 1
ATOM 1442 C C . ILE A 1 183 ? 16.849 15.378 14.160 1.00 86.62 183 ILE A C 1
ATOM 1444 O O . ILE A 1 183 ? 17.098 16.000 13.130 1.00 86.62 183 ILE A O 1
ATOM 1448 N N . ASN A 1 184 ? 16.309 14.162 14.144 1.00 91.06 184 ASN A N 1
ATOM 1449 C CA . ASN A 1 184 ? 15.863 13.510 12.917 1.00 91.06 184 ASN A CA 1
ATOM 1450 C C . ASN A 1 184 ? 14.375 13.816 12.693 1.00 91.06 184 ASN A C 1
ATOM 1452 O O . ASN A 1 184 ? 13.507 13.079 13.165 1.00 91.06 184 ASN A O 1
ATOM 1456 N N . VAL A 1 185 ? 14.096 14.928 12.006 1.00 92.06 185 VAL A N 1
ATOM 1457 C CA . VAL A 1 185 ? 12.724 15.370 11.708 1.00 92.06 185 VAL A CA 1
ATOM 1458 C C . VAL A 1 185 ? 11.994 14.343 10.844 1.00 92.06 185 VAL A C 1
ATOM 1460 O O . VAL A 1 185 ? 10.856 14.015 11.168 1.00 92.06 185 VAL A O 1
ATOM 1463 N N . SER A 1 186 ? 12.661 13.748 9.850 1.00 93.75 186 SER A N 1
ATOM 1464 C CA . SER A 1 186 ? 12.097 12.693 8.997 1.00 93.75 186 SER A CA 1
ATOM 1465 C C . SER A 1 186 ? 11.513 11.539 9.806 1.00 93.75 186 SER A C 1
ATOM 1467 O O . SER A 1 186 ? 10.364 11.144 9.622 1.00 93.75 186 SER A O 1
ATOM 1469 N N . GLN A 1 187 ? 12.260 11.033 10.792 1.00 91.25 187 GLN A N 1
ATOM 1470 C CA . GLN A 1 187 ? 11.777 9.956 11.656 1.00 91.25 187 GLN A CA 1
ATOM 1471 C C . GLN A 1 187 ? 10.593 10.397 12.528 1.00 91.25 187 GLN A C 1
ATOM 1473 O O . GLN A 1 187 ? 9.698 9.592 12.809 1.00 91.25 187 GLN A O 1
ATOM 1478 N N . MET A 1 188 ? 10.583 11.654 12.979 1.00 92.94 188 MET A N 1
ATOM 1479 C CA . MET A 1 188 ? 9.487 12.205 13.777 1.00 92.94 188 MET A CA 1
ATOM 1480 C C . MET A 1 188 ? 8.212 12.343 12.939 1.00 92.94 188 MET A C 1
ATOM 1482 O O . MET A 1 188 ? 7.171 11.851 13.366 1.00 92.94 188 MET A O 1
ATOM 1486 N N . VAL A 1 189 ? 8.310 12.912 11.734 1.00 94.69 189 VAL A N 1
ATOM 1487 C CA . VAL A 1 189 ? 7.205 13.018 10.768 1.00 94.69 189 VAL A CA 1
ATOM 1488 C C . VAL A 1 189 ? 6.673 11.634 10.417 1.00 94.69 189 VAL A C 1
ATOM 1490 O O . VAL A 1 189 ? 5.477 11.391 10.558 1.00 94.69 189 VAL A O 1
ATOM 1493 N N . LEU A 1 190 ? 7.553 10.700 10.045 1.00 93.06 190 LEU A N 1
ATOM 1494 C CA . LEU A 1 190 ? 7.174 9.329 9.710 1.00 93.06 190 LEU A CA 1
ATOM 1495 C C . LEU A 1 190 ? 6.391 8.665 10.848 1.00 93.06 190 LEU A C 1
ATOM 1497 O O . LEU A 1 190 ? 5.351 8.048 10.625 1.00 93.06 190 LEU A O 1
ATOM 1501 N N . SER A 1 191 ? 6.867 8.816 12.086 1.00 91.69 191 SER A N 1
ATOM 1502 C CA . SER A 1 191 ? 6.193 8.257 13.262 1.00 91.69 191 SER A CA 1
ATOM 1503 C C . SER A 1 191 ? 4.818 8.894 13.488 1.00 91.69 191 SER A C 1
ATOM 1505 O O . SER A 1 191 ? 3.859 8.170 13.746 1.00 91.69 191 SER A O 1
ATOM 1507 N N . SER A 1 192 ? 4.693 10.213 13.319 1.00 93.38 192 SER A N 1
ATOM 1508 C CA . SER A 1 192 ? 3.411 10.919 13.424 1.00 93.38 192 SER A CA 1
ATOM 1509 C C . SER A 1 192 ? 2.421 10.510 12.330 1.00 93.38 192 SER A C 1
ATOM 1511 O O . SER A 1 192 ? 1.246 10.308 12.623 1.00 93.38 192 SER A O 1
ATOM 1513 N N . ILE A 1 193 ? 2.863 10.309 11.085 1.00 95.00 193 ILE A N 1
ATOM 1514 C CA . ILE A 1 193 ? 1.983 9.831 10.006 1.00 95.00 193 ILE A CA 1
ATOM 1515 C C . ILE A 1 193 ? 1.465 8.418 10.299 1.00 95.00 193 ILE A C 1
ATOM 1517 O O . ILE A 1 193 ? 0.268 8.157 10.149 1.00 95.00 193 ILE A O 1
ATOM 1521 N N . TYR A 1 194 ? 2.325 7.508 10.762 1.00 92.94 194 TYR A N 1
ATOM 1522 C CA . TYR A 1 194 ? 1.884 6.170 11.159 1.00 92.94 194 TYR A CA 1
ATOM 1523 C C . TYR A 1 194 ? 0.957 6.201 12.383 1.00 92.94 194 TYR A C 1
ATOM 1525 O O . TYR A 1 194 ? -0.021 5.453 12.424 1.00 92.94 194 TYR A O 1
ATOM 1533 N N . SER A 1 195 ? 1.197 7.098 13.343 1.00 91.19 195 SER A N 1
ATOM 1534 C CA . SER A 1 195 ? 0.319 7.323 14.499 1.00 91.19 195 SER A CA 1
ATOM 1535 C C . SER A 1 195 ? -1.072 7.825 14.083 1.00 91.19 195 SER A C 1
ATOM 1537 O O . SER A 1 195 ? -2.092 7.277 14.508 1.00 91.19 195 SER A O 1
ATOM 1539 N N . ILE A 1 196 ? -1.140 8.782 13.151 1.00 92.94 196 ILE A N 1
ATOM 1540 C CA . ILE A 1 196 ? -2.403 9.242 12.552 1.00 92.94 196 ILE A CA 1
ATOM 1541 C C . ILE A 1 196 ? -3.110 8.085 11.856 1.00 92.94 196 ILE A C 1
ATOM 1543 O O . ILE A 1 196 ? -4.278 7.824 12.133 1.00 92.94 196 ILE A O 1
ATOM 1547 N N . THR A 1 197 ? -2.412 7.403 10.945 1.00 92.75 197 THR A N 1
ATOM 1548 C CA . THR A 1 197 ? -3.006 6.353 10.105 1.00 92.75 197 THR A CA 1
ATOM 1549 C C . THR A 1 197 ? -3.558 5.229 10.970 1.00 92.75 197 THR A C 1
ATOM 1551 O O . THR A 1 197 ? -4.677 4.773 10.754 1.00 92.75 197 THR A O 1
ATOM 1554 N N . SER A 1 198 ? 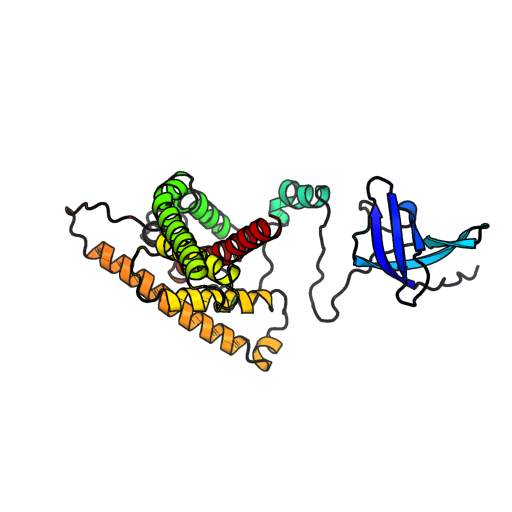-2.822 4.854 12.014 1.00 91.44 198 SER A N 1
ATOM 1555 C CA . SER A 1 198 ? -3.258 3.833 12.959 1.00 91.44 198 SER A CA 1
ATOM 1556 C C . SER A 1 198 ? -4.424 4.259 13.831 1.00 91.44 198 SER A C 1
ATOM 1558 O O . SER A 1 198 ? -5.383 3.505 13.951 1.00 91.44 198 SER A O 1
ATOM 1560 N N . THR A 1 199 ? -4.420 5.485 14.347 1.00 91.38 199 THR A N 1
ATOM 1561 C CA . THR A 1 199 ? -5.549 6.001 15.131 1.00 91.38 199 THR A CA 1
ATOM 1562 C C . THR A 1 199 ? -6.818 6.129 14.284 1.00 91.38 199 THR A C 1
ATOM 1564 O O . THR A 1 199 ? -7.924 5.894 14.765 1.00 91.38 199 THR A O 1
ATOM 1567 N N . VAL A 1 200 ? -6.677 6.492 13.008 1.00 92.56 200 VAL A N 1
ATOM 1568 C CA . VAL A 1 200 ? -7.790 6.555 12.052 1.00 92.56 200 VAL A CA 1
ATOM 1569 C C . VAL A 1 200 ? -8.304 5.158 11.700 1.00 92.56 200 VAL A C 1
ATOM 1571 O O . VAL A 1 200 ? -9.513 4.973 11.560 1.00 92.56 200 VAL A O 1
ATOM 1574 N N . ALA A 1 201 ? -7.408 4.181 11.548 1.00 91.38 201 ALA A N 1
ATOM 1575 C CA . ALA A 1 201 ? -7.773 2.832 11.141 1.00 91.38 201 ALA A CA 1
ATOM 1576 C C . ALA A 1 201 ? -8.338 1.977 12.282 1.00 91.38 201 ALA A C 1
ATOM 1578 O O . ALA A 1 201 ? -9.282 1.234 12.037 1.00 91.38 201 ALA A O 1
ATOM 1579 N N . PHE A 1 202 ? -7.769 2.083 13.487 1.00 91.25 202 PHE A N 1
ATOM 1580 C CA . PHE A 1 202 ? -7.998 1.170 14.618 1.00 91.25 202 PHE A CA 1
ATOM 1581 C C . PHE A 1 202 ? -8.552 1.858 15.877 1.00 91.25 202 PHE A C 1
ATOM 1583 O O . PHE A 1 202 ? -8.722 1.214 16.911 1.00 91.25 202 PHE A O 1
ATOM 1590 N N . GLY A 1 203 ? -8.752 3.178 15.838 1.00 88.00 203 GLY A N 1
ATOM 1591 C CA . GLY A 1 203 ? -9.137 3.961 17.010 1.00 88.00 203 GLY A CA 1
ATOM 1592 C C . GLY A 1 203 ? -7.978 4.254 17.978 1.00 88.00 203 GLY A C 1
ATOM 1593 O O . GLY A 1 203 ? -6.812 3.945 17.730 1.00 88.00 203 GLY A O 1
ATOM 1594 N N . LYS A 1 204 ? -8.292 4.920 19.101 1.00 78.50 204 LYS A N 1
ATOM 1595 C CA . LYS A 1 204 ? -7.307 5.266 20.149 1.00 78.50 204 LYS A CA 1
ATOM 1596 C C . LYS A 1 204 ? -7.040 4.078 21.085 1.00 78.50 204 LYS A C 1
ATOM 1598 O O . LYS A 1 204 ? -7.960 3.331 21.405 1.00 78.50 204 LYS A O 1
ATOM 1603 N N . ASN A 1 205 ? -5.821 4.018 21.635 1.00 66.38 205 ASN A N 1
ATOM 1604 C CA . ASN A 1 205 ? -5.369 3.069 22.672 1.00 66.38 205 ASN A CA 1
ATOM 1605 C C . ASN A 1 205 ? -5.223 1.605 22.229 1.00 66.38 205 ASN A C 1
ATOM 1607 O O . ASN A 1 205 ? -5.397 0.697 23.046 1.00 66.38 205 ASN A O 1
ATOM 1611 N N . TYR A 1 206 ? -4.891 1.357 20.966 1.00 70.25 206 TYR A N 1
ATOM 1612 C CA . TYR A 1 206 ? -4.629 -0.006 20.525 1.00 70.25 206 TYR A CA 1
ATOM 1613 C C . TYR A 1 206 ? -3.255 -0.478 21.031 1.00 70.25 206 TYR A C 1
ATOM 1615 O O . TYR A 1 206 ? -2.244 0.212 20.896 1.00 70.25 206 TYR A O 1
ATOM 1623 N N . LYS A 1 207 ? -3.233 -1.641 21.693 1.00 75.19 207 LYS A N 1
ATOM 1624 C CA . LYS A 1 207 ? -2.061 -2.121 22.450 1.00 75.19 207 LYS A CA 1
ATOM 1625 C C . LYS A 1 207 ? -0.874 -2.463 21.557 1.00 75.19 207 LYS A C 1
ATOM 1627 O O . LYS A 1 207 ? 0.267 -2.251 21.955 1.00 75.19 207 LYS A O 1
ATOM 1632 N N . ASP A 1 208 ? -1.155 -2.927 20.346 1.00 79.81 208 ASP A N 1
ATOM 1633 C CA . ASP A 1 208 ? -0.148 -3.453 19.425 1.00 79.81 208 ASP A CA 1
ATOM 1634 C C . ASP A 1 208 ? 0.349 -2.369 18.444 1.00 79.81 208 ASP A C 1
ATOM 1636 O O . ASP A 1 208 ? 0.751 -2.664 17.318 1.00 79.81 208 ASP A O 1
ATOM 1640 N N . GLN A 1 209 ? 0.317 -1.090 18.851 1.00 83.81 209 GLN A N 1
ATOM 1641 C CA . GLN A 1 209 ? 0.637 0.045 17.980 1.00 83.81 209 GLN A CA 1
ATOM 1642 C C . GLN A 1 209 ? 2.030 0.079 17.434 1.00 83.81 209 GLN A C 1
ATOM 1644 O O . GLN A 1 209 ? 2.239 0.104 16.217 1.00 83.81 209 GLN A O 1
ATOM 1649 N N . GLU A 1 210 ? 2.977 0.061 18.343 1.00 86.50 210 GLU A N 1
ATOM 1650 C CA . GLU A 1 210 ? 4.375 0.111 17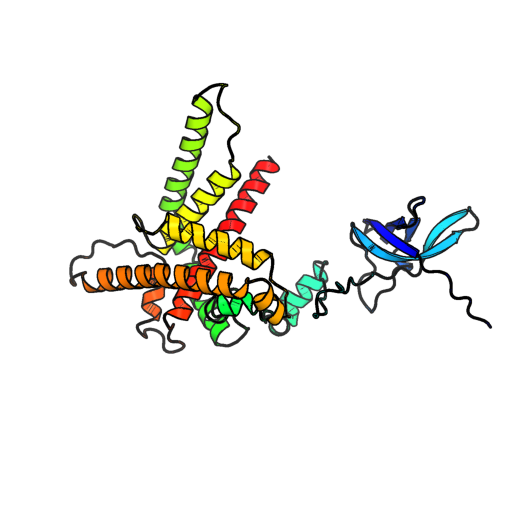.979 1.00 86.50 210 GLU A CA 1
ATOM 1651 C C . GLU A 1 210 ? 4.779 -1.157 17.218 1.00 86.50 210 GLU A C 1
ATOM 1653 O O . GLU A 1 210 ? 5.513 -1.061 16.234 1.00 86.50 210 GLU A O 1
ATOM 1658 N N . GLU A 1 211 ? 4.236 -2.322 17.601 1.00 90.81 211 GLU A N 1
ATOM 1659 C CA . GLU A 1 211 ? 4.484 -3.589 16.904 1.00 90.81 211 GLU A CA 1
ATOM 1660 C C . GLU A 1 211 ? 3.965 -3.539 15.463 1.00 90.81 211 GLU A C 1
ATOM 1662 O O . GLU A 1 211 ? 4.723 -3.808 14.533 1.00 90.81 211 GLU A O 1
ATOM 1667 N N . PHE A 1 212 ? 2.712 -3.127 15.257 1.00 90.69 212 PHE A N 1
ATOM 1668 C CA . PHE A 1 212 ? 2.129 -3.029 13.923 1.00 90.69 212 PHE A CA 1
ATOM 1669 C C . PHE A 1 212 ? 2.913 -2.070 13.019 1.00 90.69 212 PHE A C 1
ATOM 1671 O O . PHE A 1 212 ? 3.278 -2.422 11.899 1.00 90.69 212 PHE A O 1
ATOM 1678 N N . ILE A 1 213 ? 3.227 -0.869 13.516 1.00 88.75 213 ILE A N 1
ATOM 1679 C CA . ILE A 1 213 ? 3.981 0.136 12.752 1.00 88.75 213 ILE A CA 1
ATOM 1680 C C . ILE A 1 213 ? 5.382 -0.385 12.406 1.00 88.75 213 ILE A C 1
ATOM 1682 O O . ILE A 1 213 ? 5.872 -0.157 11.300 1.00 88.75 213 ILE A O 1
ATOM 1686 N N . SER A 1 214 ? 6.028 -1.096 13.333 1.00 92.19 214 SER A N 1
ATOM 1687 C CA . SER A 1 214 ? 7.328 -1.726 13.096 1.00 92.19 214 SER A CA 1
ATOM 1688 C C . SER A 1 214 ? 7.257 -2.771 11.979 1.00 92.19 214 SER A C 1
ATOM 1690 O O . SER A 1 214 ? 8.120 -2.779 11.102 1.00 92.19 214 SER A O 1
ATOM 1692 N N . LEU A 1 215 ? 6.225 -3.621 11.982 1.00 93.94 215 LEU A N 1
ATOM 1693 C CA . LEU A 1 215 ? 6.022 -4.640 10.949 1.00 93.94 215 LEU A CA 1
ATOM 1694 C C . LEU A 1 215 ? 5.773 -4.017 9.570 1.00 93.94 215 LEU A C 1
ATOM 1696 O O . LEU A 1 215 ? 6.382 -4.456 8.598 1.00 93.94 215 LEU A O 1
ATOM 1700 N N . VAL A 1 216 ? 4.954 -2.961 9.486 1.00 92.00 216 VAL A N 1
ATOM 1701 C CA . VAL A 1 216 ? 4.709 -2.253 8.216 1.00 92.00 216 VAL A CA 1
ATOM 1702 C C . VAL A 1 216 ? 6.003 -1.658 7.654 1.00 92.00 216 VAL A C 1
ATOM 1704 O O . VAL A 1 216 ? 6.279 -1.799 6.466 1.00 92.00 216 VAL A O 1
ATOM 1707 N N . LYS A 1 217 ? 6.840 -1.032 8.491 1.00 90.31 217 LYS A N 1
ATOM 1708 C CA . LYS A 1 217 ? 8.124 -0.469 8.037 1.00 90.31 217 LYS A CA 1
ATOM 1709 C C . LYS A 1 217 ? 9.059 -1.545 7.480 1.00 90.31 217 LYS A C 1
ATOM 1711 O O . LYS A 1 217 ? 9.687 -1.334 6.445 1.00 90.31 217 LYS A O 1
ATOM 1716 N N . GLU A 1 218 ? 9.128 -2.704 8.133 1.00 90.50 218 GLU A N 1
ATOM 1717 C CA . GLU A 1 218 ? 9.936 -3.826 7.645 1.00 90.50 218 GLU A CA 1
ATOM 1718 C C . GLU A 1 218 ? 9.378 -4.415 6.333 1.00 90.50 218 GLU A C 1
ATOM 1720 O O . GLU A 1 218 ? 10.151 -4.782 5.444 1.00 90.50 218 GLU A O 1
ATOM 1725 N N . GLU A 1 219 ? 8.052 -4.460 6.167 1.00 89.06 219 GLU A N 1
ATOM 1726 C CA . GLU A 1 219 ? 7.407 -4.859 4.909 1.00 89.06 219 GLU A CA 1
ATOM 1727 C C . GLU A 1 219 ? 7.767 -3.939 3.750 1.00 89.06 219 GLU A C 1
ATOM 1729 O O . GLU A 1 219 ? 8.124 -4.434 2.679 1.00 89.06 219 GLU A O 1
ATOM 1734 N N . VAL A 1 220 ? 7.703 -2.621 3.957 1.00 86.62 220 VAL A N 1
ATOM 1735 C CA . VAL A 1 220 ? 8.052 -1.637 2.925 1.00 86.62 220 VAL A CA 1
ATOM 1736 C C . VAL A 1 220 ? 9.521 -1.767 2.528 1.00 86.62 220 VAL A C 1
ATOM 1738 O O . VAL A 1 220 ? 9.834 -1.796 1.335 1.00 86.62 220 VAL A O 1
ATOM 1741 N N . GLU A 1 221 ? 10.419 -1.929 3.504 1.00 84.88 221 GLU A N 1
ATOM 1742 C CA . GLU A 1 221 ? 11.850 -2.104 3.242 1.00 84.88 221 GLU A CA 1
ATOM 1743 C C . GLU A 1 221 ? 12.124 -3.354 2.392 1.00 84.88 221 GLU A C 1
ATOM 1745 O O . GLU A 1 221 ? 12.889 -3.301 1.427 1.00 84.88 221 GLU A O 1
ATOM 1750 N N . ILE A 1 222 ? 11.488 -4.487 2.712 1.00 81.31 222 ILE A N 1
ATOM 1751 C CA . ILE A 1 222 ? 11.679 -5.722 1.945 1.00 81.31 222 ILE A CA 1
ATOM 1752 C C . ILE A 1 222 ? 11.029 -5.618 0.563 1.00 81.31 222 ILE A C 1
ATOM 1754 O O . ILE A 1 222 ? 11.659 -5.985 -0.432 1.00 81.31 222 ILE A O 1
ATOM 1758 N N . ALA A 1 223 ? 9.797 -5.110 0.486 1.00 76.00 223 ALA A N 1
ATOM 1759 C CA . ALA A 1 223 ? 9.072 -4.978 -0.771 1.00 76.00 223 ALA A CA 1
ATOM 1760 C C . ALA A 1 223 ? 9.840 -4.096 -1.762 1.00 76.00 223 ALA A C 1
ATOM 1762 O O . ALA A 1 223 ? 9.953 -4.467 -2.926 1.00 76.00 223 ALA A O 1
ATOM 1763 N N . GLY A 1 224 ? 10.455 -3.000 -1.300 1.00 73.69 224 GLY A N 1
ATOM 1764 C CA . GLY A 1 224 ? 11.266 -2.113 -2.139 1.00 73.69 224 GLY A CA 1
ATOM 1765 C C . GLY A 1 224 ? 12.509 -2.772 -2.751 1.00 73.69 224 GLY A C 1
ATOM 1766 O O . GLY A 1 224 ? 12.986 -2.326 -3.793 1.00 73.69 224 GLY A O 1
ATOM 1767 N N . ARG A 1 225 ? 13.023 -3.853 -2.150 1.00 66.81 225 ARG A N 1
ATOM 1768 C CA . ARG A 1 225 ? 14.213 -4.569 -2.644 1.00 66.81 225 ARG A CA 1
ATOM 1769 C C . ARG A 1 225 ? 13.890 -5.650 -3.674 1.00 66.81 225 ARG A C 1
ATOM 1771 O O . ARG A 1 225 ? 14.780 -6.018 -4.434 1.00 66.81 225 ARG A O 1
ATOM 1778 N N . ASP A 1 226 ? 12.658 -6.164 -3.696 1.00 60.94 226 ASP A N 1
ATOM 1779 C CA . ASP A 1 226 ? 12.341 -7.454 -4.333 1.00 60.94 226 ASP A CA 1
ATOM 1780 C C . ASP A 1 226 ? 11.171 -7.409 -5.337 1.00 60.94 226 ASP A C 1
ATOM 1782 O O . ASP A 1 226 ? 10.574 -8.436 -5.659 1.00 60.94 226 ASP A O 1
ATOM 1786 N N . LEU A 1 227 ? 10.824 -6.231 -5.874 1.00 57.69 227 LEU A N 1
ATOM 1787 C CA . LEU A 1 227 ? 9.689 -6.093 -6.805 1.00 57.69 227 LEU A CA 1
ATOM 1788 C C . LEU A 1 227 ? 9.829 -6.906 -8.109 1.00 57.69 227 LEU A C 1
ATOM 1790 O O . LEU A 1 227 ? 8.825 -7.114 -8.786 1.00 57.69 227 LEU A O 1
ATOM 1794 N N . TYR A 1 228 ? 11.030 -7.381 -8.462 1.00 54.09 228 TYR A N 1
ATOM 1795 C CA . TYR A 1 228 ? 11.310 -7.956 -9.787 1.00 54.09 228 TYR A CA 1
ATOM 1796 C C . TYR A 1 228 ? 12.086 -9.279 -9.786 1.00 54.09 228 TYR A C 1
ATOM 1798 O O . TYR A 1 228 ? 12.566 -9.704 -10.836 1.00 54.09 228 TYR A O 1
ATOM 1806 N N . CYS A 1 229 ? 12.213 -9.972 -8.651 1.00 55.50 229 CYS A N 1
ATOM 1807 C CA . CYS A 1 229 ? 12.876 -11.275 -8.651 1.00 55.50 229 CYS A CA 1
ATOM 1808 C C . CYS A 1 229 ? 11.879 -12.382 -9.044 1.00 55.50 229 CYS A C 1
ATOM 1810 O O . CYS A 1 229 ? 11.217 -12.993 -8.206 1.00 55.50 229 CYS A O 1
ATOM 1812 N N . SER A 1 230 ? 11.761 -12.655 -10.348 1.00 59.66 230 SER A N 1
ATOM 1813 C CA . SER A 1 230 ? 11.001 -13.802 -10.886 1.00 59.66 230 SER A CA 1
ATOM 1814 C C . SER A 1 230 ? 11.586 -15.151 -10.445 1.00 59.66 230 SER A C 1
ATOM 1816 O O . SER A 1 230 ? 10.883 -16.165 -10.374 1.00 59.66 230 SER A O 1
ATOM 1818 N N . ALA A 1 231 ? 12.867 -15.163 -10.080 1.00 64.38 231 ALA A N 1
ATOM 1819 C CA . ALA A 1 231 ? 13.604 -16.330 -9.629 1.00 64.38 231 ALA A CA 1
ATOM 1820 C C . ALA A 1 231 ? 13.234 -16.733 -8.187 1.00 64.38 231 ALA A C 1
ATOM 1822 O O . ALA A 1 231 ? 14.003 -16.560 -7.243 1.00 64.38 231 ALA A O 1
ATOM 1823 N N . ARG A 1 232 ? 12.072 -17.380 -8.023 1.00 65.75 232 ARG A N 1
ATOM 1824 C CA . ARG A 1 232 ? 11.581 -17.948 -6.745 1.00 65.75 232 ARG A CA 1
ATOM 1825 C C . ARG A 1 232 ? 12.615 -18.797 -5.987 1.00 65.75 232 ARG A C 1
ATOM 1827 O O . ARG A 1 232 ? 12.552 -18.902 -4.764 1.00 65.75 232 ARG A O 1
ATOM 1834 N N . TRP A 1 233 ? 13.565 -19.413 -6.691 1.00 68.56 233 TRP A N 1
ATOM 1835 C CA . TRP A 1 233 ? 14.629 -20.209 -6.077 1.00 68.56 233 TRP A CA 1
ATOM 1836 C C . TRP A 1 233 ? 15.659 -19.352 -5.322 1.00 68.56 233 TRP A C 1
ATOM 1838 O O . TRP A 1 233 ? 16.158 -19.792 -4.288 1.00 68.56 233 TRP A O 1
ATOM 1848 N N . LEU A 1 234 ? 15.925 -18.114 -5.759 1.00 67.94 234 LEU A N 1
ATOM 1849 C CA . LEU A 1 234 ? 16.804 -17.188 -5.038 1.00 67.94 234 LEU A CA 1
ATOM 1850 C C . LEU A 1 234 ? 16.216 -16.827 -3.675 1.00 67.94 234 LEU A C 1
ATOM 1852 O O . LEU A 1 234 ? 16.950 -16.759 -2.692 1.00 67.94 234 LEU A O 1
ATOM 1856 N N . GLN A 1 235 ? 14.891 -16.694 -3.575 1.00 68.19 235 GLN A N 1
ATOM 1857 C CA . GLN A 1 235 ? 14.223 -16.434 -2.297 1.00 68.19 235 GLN A CA 1
ATOM 1858 C C . GLN A 1 235 ? 14.421 -17.579 -1.291 1.00 68.19 235 GLN A C 1
ATOM 1860 O O . GLN A 1 235 ? 14.485 -17.342 -0.085 1.00 68.19 235 GLN A O 1
ATOM 1865 N N . LEU A 1 236 ? 14.535 -18.821 -1.776 1.00 66.06 236 LEU A N 1
ATOM 1866 C CA . LEU A 1 236 ? 14.815 -19.988 -0.937 1.00 66.06 236 LEU A CA 1
ATOM 1867 C C . LEU A 1 236 ? 16.273 -20.002 -0.470 1.00 66.06 236 LEU A C 1
ATOM 1869 O O . LEU A 1 236 ? 16.529 -20.158 0.720 1.00 66.06 236 LEU A O 1
ATOM 1873 N N . VAL A 1 237 ? 17.224 -19.805 -1.387 1.00 72.00 237 VAL A N 1
ATOM 1874 C CA . VAL A 1 237 ? 18.663 -19.907 -1.080 1.00 72.00 237 VAL A CA 1
ATOM 1875 C C . VAL A 1 237 ? 19.145 -18.748 -0.202 1.00 72.00 237 VAL A C 1
ATOM 1877 O O . VAL A 1 237 ? 19.996 -18.940 0.661 1.00 72.00 237 VAL A O 1
ATOM 1880 N N . THR A 1 238 ? 18.575 -17.555 -0.371 1.00 77.88 238 THR A N 1
ATOM 1881 C CA . THR A 1 238 ? 18.923 -16.365 0.425 1.00 77.88 238 THR A CA 1
ATOM 1882 C C . THR A 1 238 ? 18.270 -16.339 1.810 1.00 77.88 238 THR A C 1
ATOM 1884 O O . THR A 1 238 ? 18.572 -15.459 2.613 1.00 77.88 238 THR A O 1
ATOM 1887 N N . GLY A 1 239 ? 17.345 -17.262 2.102 1.00 81.50 239 GLY A N 1
ATOM 1888 C CA . GLY A 1 239 ? 16.524 -17.233 3.316 1.00 81.50 239 GLY A CA 1
ATOM 1889 C C . GLY A 1 239 ? 15.431 -16.156 3.310 1.00 81.50 239 GLY A C 1
ATOM 1890 O O . GLY A 1 239 ? 14.673 -16.052 4.277 1.00 81.50 239 GLY A O 1
ATOM 1891 N N . LEU A 1 240 ? 15.301 -15.387 2.222 1.00 81.25 240 LEU A N 1
ATOM 1892 C CA . LEU A 1 240 ? 14.299 -14.334 2.083 1.00 81.25 240 LEU A CA 1
ATOM 1893 C C . LEU A 1 240 ? 12.882 -14.883 2.242 1.00 81.25 240 LEU A C 1
ATOM 1895 O O . LEU A 1 240 ? 12.094 -14.304 2.979 1.00 81.25 240 LEU A O 1
ATOM 1899 N N . ARG A 1 241 ? 12.572 -16.045 1.658 1.00 84.06 241 ARG A N 1
ATOM 1900 C CA . ARG A 1 241 ? 11.248 -16.665 1.800 1.00 84.06 241 ARG A CA 1
ATOM 1901 C C . ARG A 1 241 ? 10.877 -16.911 3.264 1.00 84.06 241 ARG A C 1
ATOM 1903 O O . ARG A 1 241 ? 9.776 -16.570 3.678 1.00 84.06 241 ARG A O 1
ATOM 1910 N N . ALA A 1 242 ? 11.800 -17.452 4.059 1.00 87.94 242 ALA A N 1
ATOM 1911 C CA . ALA A 1 242 ? 11.559 -17.694 5.480 1.00 87.94 242 ALA A CA 1
ATOM 1912 C C . ALA A 1 242 ? 11.354 -16.380 6.253 1.00 87.94 242 ALA A C 1
ATOM 1914 O O . ALA A 1 242 ? 10.528 -16.328 7.168 1.00 87.94 242 ALA A O 1
ATOM 1915 N N . LYS A 1 243 ? 12.073 -15.313 5.867 1.00 89.38 243 LYS A N 1
ATOM 1916 C CA . LYS A 1 243 ? 11.874 -13.964 6.411 1.00 89.38 243 LYS A CA 1
ATOM 1917 C C . LYS A 1 243 ? 10.476 -13.432 6.074 1.00 89.38 243 LYS A C 1
ATOM 1919 O O . LYS A 1 243 ? 9.769 -13.025 6.989 1.00 89.38 243 LYS A O 1
ATOM 1924 N N . LEU A 1 244 ? 10.060 -13.512 4.807 1.00 89.44 244 LEU A N 1
ATOM 1925 C CA . LEU A 1 244 ? 8.732 -13.095 4.338 1.00 89.44 244 LEU A CA 1
ATOM 1926 C C . LEU A 1 244 ? 7.609 -13.862 5.050 1.00 89.44 244 LEU A C 1
ATOM 1928 O O . LEU A 1 244 ? 6.681 -13.257 5.571 1.00 89.44 244 LEU A O 1
ATOM 1932 N N . GLU A 1 245 ? 7.718 -15.189 5.150 1.00 91.94 245 GLU A N 1
ATOM 1933 C CA . GLU A 1 245 ? 6.725 -16.025 5.837 1.00 91.94 245 GLU A CA 1
ATOM 1934 C C . GLU A 1 245 ? 6.650 -15.722 7.342 1.00 91.94 245 GLU A C 1
ATOM 1936 O O . GLU A 1 245 ? 5.576 -15.780 7.941 1.00 91.94 245 GLU A O 1
ATOM 1941 N N . LYS A 1 246 ? 7.781 -15.399 7.985 1.00 94.38 246 LYS A N 1
ATOM 1942 C CA . LYS A 1 246 ? 7.791 -14.969 9.390 1.00 94.38 246 LYS A CA 1
ATOM 1943 C C . LYS A 1 246 ? 7.086 -13.623 9.555 1.00 94.38 246 LYS A C 1
ATOM 1945 O O . LYS A 1 246 ? 6.251 -13.510 10.449 1.00 94.38 246 LYS A O 1
ATOM 1950 N N . LEU A 1 247 ? 7.406 -12.659 8.696 1.00 93.88 247 LEU A N 1
ATOM 1951 C CA . LEU A 1 247 ? 6.823 -11.322 8.703 1.00 93.88 247 LEU A CA 1
ATOM 1952 C C . LEU A 1 247 ? 5.304 -11.388 8.505 1.00 93.88 247 LEU A C 1
ATOM 1954 O O . LEU A 1 247 ? 4.559 -10.884 9.341 1.00 93.88 247 LEU A O 1
ATOM 1958 N N . HIS A 1 248 ? 4.854 -12.138 7.492 1.00 94.62 248 HIS A N 1
ATOM 1959 C CA . HIS A 1 248 ? 3.437 -12.378 7.233 1.00 94.62 248 HIS A CA 1
ATOM 1960 C C . HIS A 1 248 ? 2.725 -12.985 8.449 1.00 94.62 248 HIS A C 1
ATOM 1962 O O . HIS A 1 248 ? 1.671 -12.503 8.837 1.00 94.62 248 HIS A O 1
ATOM 1968 N N . ARG A 1 249 ? 3.308 -13.994 9.117 1.00 96.31 249 ARG A N 1
ATOM 1969 C CA . ARG A 1 249 ? 2.704 -14.584 10.330 1.00 96.31 249 ARG A CA 1
ATOM 1970 C C . ARG A 1 249 ? 2.564 -13.588 11.481 1.00 96.31 249 ARG A C 1
ATOM 1972 O O . ARG A 1 249 ? 1.593 -13.663 12.228 1.00 96.31 249 ARG A O 1
ATOM 1979 N N . GLN A 1 250 ? 3.544 -12.704 11.669 1.00 95.94 250 GLN A N 1
ATOM 1980 C CA . GLN A 1 250 ? 3.472 -11.675 12.710 1.00 95.94 250 GLN A CA 1
ATOM 1981 C C . GLN A 1 250 ? 2.391 -10.645 12.369 1.00 95.94 250 GLN A C 1
ATOM 1983 O O . GLN A 1 250 ? 1.542 -10.361 13.211 1.00 95.94 250 GLN A O 1
ATOM 1988 N N . MET A 1 251 ? 2.366 -10.175 11.119 1.00 94.44 251 MET A N 1
ATOM 1989 C CA . MET A 1 251 ? 1.350 -9.249 10.622 1.00 94.44 251 MET A CA 1
ATOM 1990 C C . MET A 1 251 ? -0.065 -9.838 10.718 1.00 94.44 251 MET A C 1
ATOM 1992 O O . MET A 1 251 ? -0.974 -9.196 11.240 1.00 94.44 251 MET A O 1
ATOM 1996 N N . ASP A 1 252 ? -0.248 -11.087 10.283 1.00 95.12 252 ASP A N 1
ATOM 1997 C CA . ASP A 1 252 ? -1.531 -11.794 10.314 1.00 95.12 252 ASP A CA 1
ATOM 1998 C C . ASP A 1 252 ? -2.078 -11.933 11.736 1.00 95.12 252 ASP A C 1
ATOM 2000 O O . ASP A 1 252 ? -3.275 -11.720 11.948 1.00 95.12 252 ASP A O 1
ATOM 2004 N N . ARG A 1 253 ? -1.202 -12.214 12.712 1.00 94.94 253 ARG A N 1
ATOM 2005 C CA . ARG A 1 253 ? -1.559 -12.284 14.133 1.00 94.94 253 ARG A CA 1
ATOM 2006 C C . ARG A 1 253 ? -2.041 -10.935 14.661 1.00 94.94 253 ARG A C 1
ATOM 2008 O O . ARG A 1 253 ? -3.087 -10.889 15.302 1.00 94.94 253 ARG A O 1
ATOM 2015 N N . VAL A 1 254 ? -1.294 -9.860 14.407 1.00 93.69 254 VAL A N 1
ATOM 2016 C CA . VAL A 1 254 ? -1.658 -8.515 14.883 1.00 93.69 254 VAL A CA 1
ATOM 2017 C C . VAL A 1 254 ? -2.987 -8.076 14.266 1.00 93.69 254 VAL A C 1
ATOM 2019 O O . VAL A 1 254 ? -3.891 -7.642 14.975 1.00 93.69 254 VAL A O 1
ATOM 2022 N N . LEU A 1 255 ? -3.159 -8.268 12.957 1.00 93.00 255 LEU A N 1
ATOM 2023 C CA . LEU A 1 255 ? -4.403 -7.918 12.275 1.00 93.00 255 LEU A CA 1
ATOM 2024 C C . LEU A 1 255 ? -5.588 -8.802 12.694 1.00 93.00 255 LEU A C 1
ATOM 2026 O O . LEU A 1 255 ? -6.709 -8.304 12.768 1.00 93.00 255 LEU A O 1
ATOM 2030 N N . GLU A 1 256 ? -5.379 -10.091 12.987 1.00 93.38 256 GLU A N 1
ATOM 2031 C CA . GLU A 1 256 ? -6.446 -10.946 13.530 1.00 93.38 256 GLU A CA 1
ATOM 2032 C C . GLU A 1 256 ? -6.899 -10.456 14.908 1.00 93.38 256 GLU A C 1
ATOM 2034 O O . GLU A 1 256 ? -8.101 -10.338 15.134 1.00 93.38 256 GLU A O 1
ATOM 2039 N N . ASN A 1 257 ? -5.961 -10.111 15.799 1.00 91.31 257 ASN A N 1
ATOM 2040 C CA . ASN A 1 257 ? -6.289 -9.552 17.113 1.00 91.31 257 ASN A CA 1
ATOM 2041 C C . ASN A 1 257 ? -7.137 -8.282 16.976 1.00 91.31 257 ASN A C 1
ATOM 2043 O O . ASN A 1 257 ? -8.177 -8.172 17.620 1.00 91.31 257 ASN A O 1
ATOM 2047 N N . ILE A 1 258 ? -6.746 -7.369 16.079 1.00 89.69 258 ILE A N 1
ATOM 2048 C CA . ILE A 1 258 ? -7.497 -6.136 15.803 1.00 89.69 258 ILE A CA 1
ATOM 2049 C C . ILE A 1 258 ? -8.929 -6.460 15.357 1.00 89.69 258 ILE A C 1
ATOM 2051 O O . ILE A 1 258 ? -9.885 -5.892 15.885 1.00 89.69 258 ILE A O 1
ATOM 2055 N N . ILE A 1 259 ? -9.101 -7.394 14.416 1.00 89.75 259 ILE A N 1
ATOM 2056 C CA . ILE A 1 259 ? -10.429 -7.805 13.933 1.00 89.75 259 ILE A CA 1
ATOM 2057 C C . ILE A 1 259 ? -11.275 -8.386 15.072 1.00 89.75 259 ILE A C 1
ATOM 2059 O O . ILE A 1 259 ? -12.460 -8.056 15.179 1.00 89.75 259 ILE A O 1
ATOM 2063 N N . ILE A 1 260 ? -10.690 -9.248 15.908 1.00 90.75 260 ILE A N 1
ATOM 2064 C CA . ILE A 1 260 ? -11.376 -9.868 17.048 1.00 90.75 260 ILE A CA 1
ATOM 2065 C C . ILE A 1 260 ? -11.837 -8.794 18.034 1.00 90.75 260 ILE A C 1
ATOM 2067 O O . ILE A 1 260 ? -13.023 -8.751 18.355 1.00 90.75 260 ILE A O 1
ATOM 2071 N N . GLU A 1 261 ? -10.951 -7.885 18.444 1.00 89.31 261 GLU A N 1
ATOM 2072 C CA . GLU A 1 261 ? -11.273 -6.821 19.402 1.00 89.31 261 GLU A CA 1
ATOM 2073 C C . GLU A 1 261 ? -12.431 -5.933 18.913 1.00 89.31 261 GLU A C 1
ATOM 2075 O O . GLU A 1 261 ? -13.351 -5.624 19.677 1.00 89.31 261 GLU A O 1
ATOM 2080 N N . HIS A 1 262 ? -12.453 -5.575 17.624 1.00 90.00 262 HIS A N 1
ATOM 2081 C CA . HIS A 1 262 ? -13.542 -4.772 17.055 1.00 90.00 262 HIS A CA 1
ATOM 2082 C C . HIS A 1 262 ? -14.863 -5.555 16.992 1.00 90.00 262 HIS A C 1
ATOM 2084 O O . HIS A 1 262 ? -15.923 -5.016 17.332 1.00 90.00 262 HIS A O 1
ATOM 2090 N N . LYS A 1 263 ? -14.824 -6.847 16.632 1.00 87.94 263 LYS A N 1
ATOM 2091 C CA . LYS A 1 263 ? -16.014 -7.720 16.632 1.00 87.94 263 LYS A CA 1
ATOM 2092 C C . LYS A 1 263 ? -16.582 -7.919 18.038 1.00 87.94 263 LYS A C 1
ATOM 2094 O O . LYS A 1 263 ? -17.797 -7.811 18.225 1.00 87.94 263 LYS A O 1
ATOM 2099 N N . GLU A 1 264 ? -15.728 -8.156 19.029 1.00 88.44 264 GLU A N 1
ATOM 2100 C CA . GLU A 1 264 ? -16.133 -8.305 20.429 1.00 88.44 264 GLU A CA 1
ATOM 2101 C C . GLU A 1 264 ? -16.757 -7.012 20.960 1.00 88.44 264 GLU A C 1
ATOM 2103 O O . GLU A 1 264 ? -17.864 -7.040 21.508 1.00 88.44 264 GLU A O 1
ATOM 2108 N N . ALA A 1 265 ? -16.121 -5.864 20.705 1.00 84.31 265 ALA A N 1
ATOM 2109 C CA . ALA A 1 265 ? -16.641 -4.565 21.116 1.00 84.31 265 ALA A CA 1
ATOM 2110 C C . ALA A 1 265 ? -18.000 -4.238 20.469 1.00 84.31 265 ALA A C 1
ATOM 2112 O O . ALA A 1 265 ? -18.848 -3.618 21.112 1.00 84.31 265 ALA A O 1
ATOM 2113 N N . LYS A 1 266 ? -18.234 -4.675 19.222 1.00 80.00 266 LYS A N 1
ATOM 2114 C CA . LYS A 1 266 ? -19.534 -4.552 18.541 1.00 80.00 266 LYS A CA 1
ATOM 2115 C C . LYS A 1 266 ? -20.603 -5.439 19.190 1.00 80.00 266 LYS A C 1
ATOM 2117 O O . LYS A 1 266 ? -21.731 -4.994 19.365 1.00 80.00 266 LYS A O 1
ATOM 2122 N N . SER A 1 267 ? -20.256 -6.668 19.579 1.00 77.06 267 SER A N 1
ATOM 2123 C CA . SER A 1 267 ? -21.196 -7.617 20.200 1.00 77.06 267 SER A CA 1
ATOM 2124 C C . SER A 1 267 ? -21.573 -7.275 21.651 1.00 77.06 267 SER A C 1
ATOM 2126 O O . SER A 1 267 ? -22.683 -7.573 22.088 1.00 77.06 267 SER A O 1
ATOM 2128 N N . GLY A 1 268 ? -20.672 -6.626 22.397 1.00 70.62 268 GLY A N 1
ATOM 2129 C CA . GLY A 1 268 ? -20.905 -6.211 23.785 1.00 70.62 268 GLY A CA 1
ATOM 2130 C C . GLY A 1 268 ? -21.748 -4.939 23.936 1.00 70.62 268 GLY A C 1
ATOM 2131 O O . GLY A 1 268 ? -22.264 -4.671 25.025 1.00 70.62 268 GLY A O 1
ATOM 2132 N N . ALA A 1 269 ? -21.916 -4.160 22.864 1.00 65.31 269 ALA A N 1
ATOM 2133 C CA . ALA A 1 269 ? -22.733 -2.954 22.863 1.00 65.31 269 ALA A CA 1
ATOM 2134 C C . ALA A 1 269 ? -24.227 -3.328 22.865 1.00 65.31 269 ALA A C 1
ATOM 2136 O O . ALA A 1 269 ? -24.811 -3.641 21.830 1.00 65.31 269 ALA A O 1
ATOM 2137 N N . LYS A 1 270 ? -24.863 -3.309 24.043 1.00 51.41 270 LYS A N 1
ATOM 2138 C CA . LYS A 1 270 ? -26.319 -3.496 24.156 1.00 51.41 270 LYS A CA 1
ATOM 2139 C C . LYS A 1 270 ? -27.053 -2.427 23.339 1.00 51.41 270 LYS A C 1
ATOM 2141 O O . LYS A 1 270 ? -26.768 -1.237 23.494 1.00 51.41 270 LYS A O 1
ATOM 2146 N N . GLU A 1 271 ? -28.032 -2.857 22.536 1.00 46.47 271 GLU A N 1
ATOM 2147 C CA . GLU A 1 271 ? -28.989 -1.990 21.835 1.00 46.47 271 GLU A CA 1
ATOM 2148 C C . GLU A 1 271 ? -29.578 -0.967 22.822 1.00 46.47 271 GLU A C 1
ATOM 2150 O O . GLU A 1 271 ? -30.395 -1.305 23.677 1.00 46.47 271 GLU A O 1
ATOM 2155 N N . GLY A 1 272 ? -29.107 0.282 22.768 1.00 51.62 272 GLY A N 1
ATOM 2156 C CA . GLY A 1 272 ? -29.589 1.361 23.637 1.00 51.62 272 GLY A CA 1
ATOM 2157 C C . GLY A 1 272 ? -28.513 2.292 24.193 1.00 51.62 272 GLY A C 1
ATOM 2158 O O . GLY A 1 272 ? -28.826 3.439 24.500 1.00 51.62 272 GLY A O 1
ATOM 2159 N N . GLN A 1 273 ? -27.245 1.874 24.263 1.00 44.41 273 GLN A N 1
ATOM 2160 C CA . GLN A 1 273 ? -26.138 2.791 24.569 1.00 44.41 273 GLN A CA 1
ATOM 2161 C C . GLN A 1 273 ? -25.532 3.330 23.275 1.00 44.41 273 GLN A C 1
ATOM 2163 O O . GLN A 1 273 ? -24.451 2.943 22.848 1.00 44.41 273 GLN A O 1
ATOM 2168 N N . CYS A 1 274 ? -26.260 4.247 22.639 1.00 40.25 274 CYS A N 1
ATOM 2169 C CA . CYS A 1 274 ? -25.728 5.064 21.556 1.00 40.25 274 CYS A CA 1
ATOM 2170 C C . CYS A 1 274 ? -24.899 6.218 22.144 1.00 40.25 274 CYS A C 1
ATOM 2172 O O . CYS A 1 274 ? -25.208 7.388 21.930 1.00 40.25 274 CYS A O 1
ATOM 2174 N N . GLU A 1 275 ? -23.825 5.911 22.877 1.00 43.41 275 GLU A N 1
ATOM 2175 C CA . GLU A 1 275 ? -22.662 6.776 22.699 1.00 43.41 275 GLU A CA 1
ATOM 2176 C C . GLU A 1 275 ? -22.237 6.563 21.249 1.00 43.41 275 GLU A C 1
ATOM 2178 O O . GLU A 1 275 ? -22.139 5.422 20.795 1.00 43.41 275 GLU A O 1
ATOM 2183 N N . GLN A 1 276 ? -22.084 7.645 20.483 1.00 53.09 276 GLN A N 1
ATOM 2184 C CA . GLN A 1 276 ? -21.495 7.583 19.149 1.00 53.09 276 GLN A CA 1
ATOM 2185 C C . GLN A 1 276 ? -20.063 7.069 19.305 1.00 53.09 276 GLN A C 1
ATOM 2187 O O . GLN A 1 276 ? -19.119 7.857 19.367 1.00 53.09 276 GLN A O 1
ATOM 2192 N N . LYS A 1 277 ? -19.894 5.748 19.424 1.00 60.16 277 LYS A N 1
ATOM 2193 C CA . LYS A 1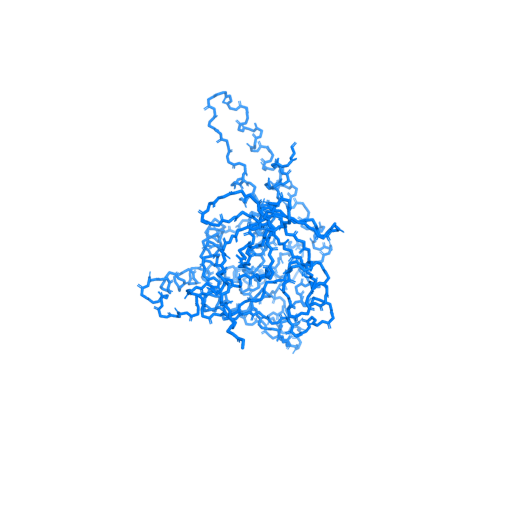 277 ? -18.588 5.115 19.360 1.00 60.16 277 LYS A CA 1
ATOM 2194 C C . LYS A 1 277 ? -18.007 5.581 18.034 1.00 60.16 277 LYS A C 1
ATOM 2196 O O . LYS A 1 277 ? -18.640 5.406 16.989 1.00 60.16 277 LYS A O 1
ATOM 2201 N N . LYS A 1 278 ? -16.898 6.321 18.107 1.00 73.56 278 LYS A N 1
ATOM 2202 C CA . LYS A 1 278 ? -16.286 6.923 16.928 1.00 73.56 278 LYS A CA 1
ATOM 2203 C C . LYS A 1 278 ? -15.851 5.790 16.016 1.00 73.56 278 LYS A C 1
ATOM 2205 O O . LYS A 1 278 ? -14.839 5.163 16.274 1.00 73.56 278 LYS A O 1
ATOM 2210 N N . GLU A 1 279 ? -16.646 5.564 14.984 1.00 87.81 279 GLU A N 1
ATOM 2211 C CA . GLU A 1 279 ? -16.404 4.539 13.980 1.00 87.81 279 GLU A CA 1
ATOM 2212 C C . GLU A 1 279 ? -15.079 4.817 13.256 1.00 87.81 279 GLU A C 1
ATOM 2214 O O . GLU A 1 279 ? -14.911 5.886 12.653 1.00 87.81 279 GLU A O 1
ATOM 2219 N N . ASP A 1 280 ? -14.158 3.861 13.338 1.00 91.62 280 ASP A N 1
ATOM 2220 C CA . ASP A 1 280 ? -12.877 3.839 12.626 1.00 91.62 280 ASP A CA 1
ATOM 2221 C C . ASP A 1 280 ? -12.974 3.073 11.292 1.00 91.62 280 ASP A C 1
ATOM 2223 O O . ASP A 1 280 ? -14.050 2.631 10.880 1.00 91.62 280 ASP A O 1
ATOM 2227 N N . LEU A 1 281 ? -11.866 2.969 10.547 1.00 90.69 281 LEU A N 1
ATOM 2228 C CA . LEU A 1 281 ? -11.889 2.301 9.238 1.00 90.69 281 LEU A CA 1
ATOM 2229 C C . LEU A 1 281 ? -12.126 0.789 9.332 1.00 90.69 281 LEU A C 1
ATOM 2231 O O . LEU A 1 281 ? -12.747 0.229 8.423 1.00 90.69 281 LEU A O 1
ATOM 2235 N N . VAL A 1 282 ? -11.665 0.136 10.401 1.00 91.50 282 VAL A N 1
ATOM 2236 C CA . VAL A 1 282 ? -11.917 -1.290 10.636 1.00 91.50 282 VAL A CA 1
ATOM 2237 C C . VAL A 1 282 ? -13.406 -1.528 10.862 1.00 91.50 282 VAL A C 1
ATOM 2239 O O . VAL A 1 282 ? -13.982 -2.386 10.190 1.00 91.50 282 VAL A O 1
ATOM 2242 N N . ASP A 1 283 ? -14.056 -0.728 11.709 1.00 90.31 283 ASP A N 1
ATOM 2243 C CA . ASP A 1 283 ? -15.498 -0.807 11.957 1.00 90.31 283 ASP A CA 1
ATOM 2244 C C . ASP A 1 283 ? -16.312 -0.662 10.658 1.00 90.31 283 ASP A C 1
ATOM 2246 O O . ASP A 1 283 ? -17.292 -1.384 10.446 1.00 90.31 283 ASP A O 1
ATOM 2250 N N . ILE A 1 284 ? -15.900 0.237 9.754 1.00 88.44 284 ILE A N 1
ATOM 2251 C CA . ILE A 1 284 ? -16.548 0.417 8.444 1.00 88.44 284 ILE A CA 1
ATOM 2252 C C . ILE A 1 284 ? -16.385 -0.835 7.588 1.00 88.44 284 ILE A C 1
ATOM 2254 O O . ILE A 1 284 ? -17.371 -1.357 7.065 1.00 88.44 284 ILE A O 1
ATOM 2258 N N . LEU A 1 285 ? -15.151 -1.316 7.435 1.00 87.44 285 LEU A N 1
ATOM 2259 C CA . LEU A 1 285 ? -14.846 -2.463 6.583 1.00 87.44 285 LEU A CA 1
ATOM 2260 C C . LEU A 1 285 ? -15.516 -3.748 7.091 1.00 87.44 285 LEU A C 1
ATOM 2262 O O . LEU A 1 285 ? -15.967 -4.565 6.286 1.00 87.44 285 LEU A O 1
ATOM 2266 N N . LEU A 1 286 ? -15.663 -3.912 8.410 1.00 87.44 286 LEU A N 1
ATOM 2267 C CA . LEU A 1 286 ? -16.336 -5.068 9.007 1.00 87.44 286 LEU A CA 1
ATOM 2268 C C . LEU A 1 286 ? -17.818 -5.166 8.611 1.00 87.44 286 LEU A C 1
ATOM 2270 O O . LEU A 1 286 ? -18.353 -6.270 8.530 1.00 87.44 286 LEU A O 1
ATOM 2274 N N . LYS A 1 287 ? -18.490 -4.057 8.275 1.00 83.94 287 LYS A N 1
ATOM 2275 C CA . LYS A 1 287 ? -19.885 -4.092 7.785 1.00 83.94 287 LYS A CA 1
ATOM 2276 C C . LYS A 1 287 ? -20.044 -4.839 6.460 1.00 83.94 287 LYS A C 1
ATOM 2278 O O . LYS A 1 287 ? -21.127 -5.352 6.174 1.00 83.94 287 LYS A O 1
ATOM 2283 N N . PHE A 1 288 ? -18.977 -4.910 5.667 1.00 78.44 288 PHE A N 1
ATOM 2284 C CA . PHE A 1 288 ? -18.946 -5.618 4.387 1.00 78.44 288 PHE A CA 1
ATOM 2285 C C . PHE A 1 288 ? -18.591 -7.101 4.542 1.00 78.44 288 PHE A C 1
ATOM 2287 O O . PHE A 1 288 ? -18.773 -7.879 3.608 1.00 78.44 288 PHE A O 1
ATOM 2294 N N . GLN A 1 289 ? -18.133 -7.521 5.725 1.00 77.00 289 GLN A N 1
ATOM 2295 C CA . GLN A 1 289 ? -17.987 -8.938 6.052 1.00 77.00 289 GLN A CA 1
ATOM 2296 C C . GLN A 1 289 ? -19.331 -9.612 6.324 1.00 77.00 289 GLN A C 1
ATOM 2298 O O . GLN A 1 289 ? -19.545 -10.747 5.907 1.00 77.00 289 GLN A O 1
ATOM 2303 N N . ASP A 1 290 ? -20.250 -8.891 6.969 1.00 65.56 290 ASP A N 1
ATOM 2304 C CA . ASP A 1 290 ? -21.528 -9.423 7.459 1.00 65.56 290 ASP A CA 1
ATOM 2305 C C . ASP A 1 290 ? -22.585 -9.632 6.340 1.00 65.56 290 ASP A C 1
ATOM 2307 O O . ASP A 1 290 ? -23.759 -9.866 6.620 1.00 65.56 290 ASP A O 1
ATOM 2311 N N . GLY A 1 291 ? -22.192 -9.572 5.059 1.00 56.84 291 GLY A N 1
ATOM 2312 C CA . GLY A 1 291 ? -23.056 -9.910 3.918 1.00 56.84 291 GLY A CA 1
ATOM 2313 C C . GLY A 1 291 ? -24.079 -8.837 3.528 1.00 56.84 291 GLY A C 1
ATOM 2314 O O . GLY A 1 291 ? -25.078 -9.149 2.880 1.00 56.84 291 GLY A O 1
ATOM 2315 N N . SER A 1 292 ? -23.847 -7.578 3.913 1.00 53.62 292 SER A N 1
ATOM 2316 C CA . SER A 1 292 ? -24.739 -6.458 3.581 1.00 53.62 292 SER A CA 1
ATOM 2317 C C . SER A 1 292 ? -24.759 -6.105 2.087 1.00 53.62 292 SER A C 1
ATOM 2319 O O . SER A 1 292 ? -25.764 -5.577 1.610 1.00 53.62 292 SER A O 1
ATOM 2321 N N . ASP A 1 293 ? -23.711 -6.462 1.336 1.00 52.81 293 ASP A N 1
ATOM 2322 C CA . ASP A 1 293 ? -23.636 -6.272 -0.112 1.00 52.81 293 ASP A CA 1
ATOM 2323 C C . ASP A 1 293 ? -23.446 -7.619 -0.833 1.00 52.81 293 ASP A C 1
ATOM 2325 O O . ASP A 1 293 ? -22.568 -8.414 -0.488 1.00 52.81 293 ASP A O 1
ATOM 2329 N N . LYS A 1 294 ? -24.312 -7.909 -1.813 1.00 53.66 294 LYS A N 1
ATOM 2330 C CA . LYS A 1 294 ? -24.425 -9.237 -2.452 1.00 53.66 294 LYS A CA 1
ATOM 2331 C C . LYS A 1 294 ? -23.268 -9.564 -3.393 1.00 53.66 294 LYS A C 1
ATOM 2333 O O . LYS A 1 294 ? -23.147 -10.715 -3.812 1.00 53.66 294 LYS A O 1
ATOM 2338 N N . ASP A 1 295 ? -22.443 -8.580 -3.727 1.00 57.41 295 ASP A N 1
ATOM 2339 C CA . ASP A 1 295 ? -21.490 -8.738 -4.814 1.00 57.41 295 ASP A CA 1
ATOM 2340 C C . ASP A 1 295 ? -20.202 -9.453 -4.380 1.00 57.41 295 ASP A C 1
ATOM 2342 O O . ASP A 1 295 ? -19.689 -10.246 -5.170 1.00 57.41 295 ASP A O 1
ATOM 2346 N N . ILE A 1 296 ? -19.682 -9.253 -3.153 1.00 60.16 296 ILE A N 1
ATOM 2347 C CA . ILE A 1 296 ? -18.453 -9.918 -2.661 1.00 60.16 296 ILE A CA 1
ATOM 2348 C C . ILE A 1 296 ? -18.436 -10.042 -1.128 1.00 60.16 296 ILE A C 1
ATOM 2350 O O . ILE A 1 296 ? -18.545 -9.049 -0.419 1.00 60.16 296 ILE A O 1
ATOM 2354 N N . CYS A 1 297 ? -18.164 -11.247 -0.614 1.00 63.72 297 CYS A N 1
ATOM 2355 C CA . CYS A 1 297 ? -17.825 -11.465 0.796 1.00 63.72 297 CYS A CA 1
ATOM 2356 C C . CYS A 1 297 ? -16.312 -11.268 1.018 1.00 63.72 297 CYS A C 1
ATOM 2358 O O . CYS A 1 297 ? -15.486 -12.005 0.460 1.00 63.72 297 CYS A O 1
ATOM 2360 N N . LEU A 1 298 ? -15.934 -10.262 1.812 1.00 74.62 298 LEU A N 1
ATOM 2361 C CA . LEU A 1 298 ? -14.544 -10.024 2.212 1.00 74.62 298 LEU A CA 1
ATOM 2362 C C . LEU A 1 298 ? -14.111 -11.055 3.261 1.00 74.62 298 LEU A C 1
ATOM 2364 O O . LEU A 1 298 ? -14.254 -10.853 4.462 1.00 74.62 298 LEU A O 1
ATOM 2368 N N . THR A 1 299 ? -13.532 -12.170 2.822 1.00 82.19 299 THR A N 1
ATOM 2369 C CA . THR A 1 299 ? -12.835 -13.107 3.724 1.00 82.19 299 THR A CA 1
ATOM 2370 C C . THR A 1 299 ? -11.798 -12.370 4.583 1.00 82.19 299 THR A C 1
ATOM 2372 O O . THR A 1 299 ? -11.214 -11.401 4.096 1.00 82.19 299 THR A O 1
ATOM 2375 N N . ASN A 1 300 ? -11.504 -12.851 5.802 1.00 85.06 300 ASN A N 1
ATOM 2376 C CA . ASN A 1 300 ? -10.532 -12.217 6.714 1.00 85.06 300 ASN A CA 1
ATOM 2377 C C . ASN A 1 300 ? -9.225 -11.817 6.004 1.00 85.06 300 ASN A C 1
ATOM 2379 O O . ASN A 1 300 ? -8.824 -10.667 6.109 1.00 85.06 300 ASN A O 1
ATOM 2383 N N . GLY A 1 301 ? -8.612 -12.699 5.205 1.00 86.69 301 GLY A N 1
ATOM 2384 C CA . GLY A 1 301 ? -7.367 -12.371 4.489 1.00 86.69 301 GLY A CA 1
ATOM 2385 C C . GLY A 1 301 ? -7.478 -11.156 3.555 1.00 86.69 301 GLY A C 1
ATOM 2386 O O . GLY A 1 301 ? -6.616 -10.289 3.560 1.00 86.69 301 GLY A O 1
ATOM 2387 N N . LYS A 1 302 ? -8.593 -11.019 2.826 1.00 87.94 302 LYS A N 1
ATOM 2388 C CA . LYS A 1 302 ? -8.838 -9.874 1.928 1.00 87.94 302 LYS A CA 1
ATOM 2389 C C . LYS A 1 302 ? -9.039 -8.577 2.701 1.00 87.94 302 LYS A C 1
ATOM 2391 O O . LYS A 1 302 ? -8.525 -7.537 2.307 1.00 87.94 302 LYS A O 1
ATOM 2396 N N . PHE A 1 303 ? -9.776 -8.645 3.810 1.00 89.88 303 PHE A N 1
ATOM 2397 C CA . PHE A 1 303 ? -9.923 -7.518 4.729 1.00 89.88 303 PHE A CA 1
ATOM 2398 C C . PHE A 1 303 ? -8.548 -7.060 5.237 1.00 89.88 303 PHE A C 1
ATOM 2400 O O . PHE A 1 303 ? -8.223 -5.876 5.158 1.00 89.88 303 PHE A O 1
ATOM 2407 N N . LYS A 1 304 ? -7.721 -8.006 5.698 1.00 92.44 304 LYS A N 1
ATOM 2408 C CA . LYS A 1 304 ? -6.379 -7.726 6.215 1.00 92.44 304 LYS A CA 1
ATOM 2409 C C . LYS A 1 304 ? -5.477 -7.106 5.150 1.00 92.44 304 LYS A C 1
ATOM 2411 O O . LYS A 1 304 ? -4.829 -6.107 5.439 1.00 92.44 304 LYS A O 1
ATOM 2416 N N . GLY A 1 305 ? -5.511 -7.620 3.920 1.00 92.06 305 GLY A N 1
ATOM 2417 C CA . GLY A 1 305 ? -4.771 -7.045 2.794 1.00 92.06 305 GLY A CA 1
ATOM 2418 C C . GLY A 1 305 ? -5.177 -5.601 2.479 1.00 92.06 305 GLY A C 1
ATOM 2419 O O . GLY A 1 305 ? -4.317 -4.766 2.220 1.00 92.06 305 GLY A O 1
ATOM 2420 N N . ILE A 1 306 ? -6.469 -5.262 2.569 1.00 90.94 306 ILE A N 1
ATOM 2421 C CA . ILE A 1 306 ? -6.935 -3.875 2.379 1.00 90.94 306 ILE A CA 1
ATOM 2422 C C . ILE A 1 306 ? -6.417 -2.960 3.490 1.00 90.94 306 ILE A C 1
ATOM 2424 O O . ILE A 1 306 ? -5.963 -1.856 3.199 1.00 90.94 306 ILE A O 1
ATOM 2428 N N . ILE A 1 307 ? -6.480 -3.399 4.751 1.00 91.56 307 ILE A N 1
ATOM 2429 C CA . ILE A 1 307 ? -5.926 -2.631 5.871 1.00 91.56 307 ILE A CA 1
ATOM 2430 C C . ILE A 1 307 ? -4.432 -2.394 5.649 1.00 91.56 307 ILE A C 1
ATOM 2432 O O . ILE A 1 307 ? -3.988 -1.254 5.704 1.00 91.56 307 ILE A O 1
ATOM 2436 N N . GLN A 1 308 ? -3.675 -3.440 5.331 1.00 92.31 308 GLN A N 1
ATOM 2437 C CA . GLN A 1 308 ? -2.236 -3.363 5.087 1.00 92.31 308 GLN A CA 1
ATOM 2438 C C . GLN A 1 308 ? -1.889 -2.357 3.974 1.00 92.31 308 GLN A C 1
ATOM 2440 O O . GLN A 1 308 ? -1.015 -1.512 4.164 1.00 92.31 308 GLN A O 1
ATOM 2445 N N . ASP A 1 309 ? -2.643 -2.354 2.869 1.00 91.44 309 ASP A N 1
ATOM 2446 C CA . ASP A 1 309 ? -2.470 -1.394 1.771 1.00 91.44 309 ASP A CA 1
ATOM 2447 C C . ASP A 1 309 ? -2.678 0.068 2.196 1.00 91.44 309 ASP A C 1
ATOM 2449 O O . ASP A 1 309 ? -2.002 0.956 1.675 1.00 91.44 309 ASP A O 1
ATOM 2453 N N . ILE A 1 310 ? -3.588 0.346 3.138 1.00 91.25 310 ILE A N 1
ATOM 2454 C CA . ILE A 1 310 ? -3.806 1.710 3.655 1.00 91.25 310 ILE A CA 1
ATOM 2455 C C . ILE A 1 310 ? -2.542 2.220 4.353 1.00 91.25 310 ILE A C 1
ATOM 2457 O O . ILE A 1 310 ? -2.158 3.375 4.167 1.00 91.25 310 ILE A O 1
ATOM 2461 N N . PHE A 1 311 ? -1.877 1.364 5.128 1.00 91.81 311 PHE A N 1
ATOM 2462 C CA . PHE A 1 311 ? -0.667 1.743 5.855 1.00 91.81 311 PHE A CA 1
ATOM 2463 C C . PHE A 1 311 ? 0.554 1.835 4.953 1.00 91.81 311 PHE A C 1
ATOM 2465 O O . PHE A 1 311 ? 1.271 2.833 5.014 1.00 91.81 311 PHE A O 1
ATOM 2472 N N . VAL A 1 312 ? 0.758 0.844 4.085 1.00 88.81 312 VAL A N 1
ATOM 2473 C CA . VAL A 1 312 ? 1.874 0.836 3.132 1.00 88.81 312 VAL A CA 1
ATOM 2474 C C . VAL A 1 312 ? 1.752 1.995 2.143 1.00 88.81 312 VAL A C 1
ATOM 2476 O O . VAL A 1 312 ? 2.724 2.696 1.876 1.00 88.81 312 VAL A O 1
ATOM 2479 N N . GLY A 1 313 ? 0.546 2.249 1.629 1.00 88.44 313 GLY A N 1
ATOM 2480 C CA . GLY A 1 313 ? 0.303 3.318 0.666 1.00 88.44 313 GLY A CA 1
ATOM 2481 C C . GLY A 1 313 ? 0.271 4.720 1.275 1.00 88.44 313 GLY A C 1
ATOM 2482 O O . GLY A 1 313 ? 0.598 5.675 0.572 1.00 88.44 313 GLY A O 1
ATOM 2483 N N . GLY A 1 314 ? -0.134 4.864 2.541 1.00 88.56 314 GLY A N 1
ATOM 2484 C CA . GLY A 1 314 ? -0.346 6.162 3.193 1.00 88.56 314 GLY A CA 1
ATOM 2485 C C . GLY A 1 314 ? 0.793 6.643 4.095 1.00 88.56 314 GLY A C 1
ATOM 2486 O O . GLY A 1 314 ? 0.905 7.850 4.314 1.00 88.56 314 GLY A O 1
ATOM 2487 N N . GLY A 1 315 ? 1.625 5.732 4.608 1.00 89.75 315 GLY A N 1
ATOM 2488 C CA . GLY A 1 315 ? 2.701 6.033 5.555 1.00 89.75 315 GLY A CA 1
ATOM 2489 C C . GLY A 1 315 ? 3.876 6.767 4.914 1.00 89.75 315 GLY A C 1
ATOM 2490 O O . GLY A 1 315 ? 4.007 7.989 5.021 1.00 89.75 315 GLY A O 1
ATOM 2491 N N . ASP A 1 316 ? 4.730 6.008 4.231 1.00 89.69 316 ASP A N 1
ATOM 2492 C CA . ASP A 1 316 ? 5.999 6.506 3.694 1.00 89.69 316 ASP A CA 1
ATOM 2493 C C . ASP A 1 316 ? 5.797 7.589 2.627 1.00 89.69 316 ASP A C 1
ATOM 2495 O O . ASP A 1 316 ? 6.508 8.590 2.622 1.00 89.69 316 ASP A O 1
ATOM 2499 N N . THR A 1 317 ? 4.789 7.447 1.762 1.00 92.19 317 THR A N 1
ATOM 2500 C CA . THR A 1 317 ? 4.490 8.422 0.697 1.00 92.19 317 THR A CA 1
ATOM 2501 C C . THR A 1 317 ? 4.195 9.817 1.256 1.00 92.19 317 THR A C 1
ATOM 2503 O O . THR A 1 317 ? 4.747 10.814 0.778 1.00 92.19 317 THR A O 1
ATOM 2506 N N . SER A 1 318 ? 3.361 9.899 2.297 1.00 94.88 318 SER A N 1
ATOM 2507 C CA . SER A 1 318 ? 2.990 11.163 2.936 1.00 94.88 318 SER A CA 1
ATOM 2508 C C . SER A 1 318 ? 4.165 11.763 3.702 1.00 94.88 318 SER A C 1
ATOM 2510 O O . SER A 1 318 ? 4.408 12.964 3.597 1.00 94.88 318 SER A O 1
ATOM 2512 N N . ALA A 1 319 ? 4.915 10.938 4.439 1.00 93.88 319 ALA A N 1
ATOM 2513 C CA . ALA A 1 319 ? 6.076 11.397 5.195 1.00 93.88 319 ALA A CA 1
ATOM 2514 C C . ALA A 1 319 ? 7.176 11.943 4.271 1.00 93.88 319 ALA A C 1
ATOM 2516 O O . ALA A 1 319 ? 7.637 13.063 4.471 1.00 93.88 319 ALA A O 1
ATOM 2517 N N . ILE A 1 320 ? 7.514 11.212 3.203 1.00 94.25 320 ILE A N 1
ATOM 2518 C CA . ILE A 1 320 ? 8.506 11.638 2.204 1.00 94.25 320 ILE A CA 1
ATOM 2519 C C . ILE A 1 320 ? 8.086 12.950 1.533 1.00 94.25 320 ILE A C 1
ATOM 2521 O O . ILE A 1 320 ? 8.923 13.814 1.290 1.00 94.25 320 ILE A O 1
ATOM 2525 N N . THR A 1 321 ? 6.793 13.134 1.254 1.00 96.62 321 THR A N 1
ATOM 2526 C CA . THR A 1 321 ? 6.295 14.385 0.658 1.00 96.62 321 THR A CA 1
ATOM 2527 C C . THR A 1 321 ? 6.507 15.580 1.591 1.00 96.62 321 THR A C 1
ATOM 2529 O O . THR A 1 321 ? 6.898 16.652 1.133 1.00 96.62 321 THR A O 1
ATOM 2532 N N . ILE A 1 322 ? 6.278 15.403 2.896 1.00 94.88 322 ILE A N 1
ATOM 2533 C CA . ILE A 1 322 ? 6.525 16.446 3.901 1.00 94.88 322 ILE A CA 1
ATOM 2534 C C . ILE A 1 322 ? 8.024 16.737 4.012 1.00 94.88 322 ILE A C 1
ATOM 2536 O O . ILE A 1 322 ? 8.409 17.903 4.056 1.00 94.88 322 ILE A O 1
ATOM 2540 N N . ASP A 1 323 ? 8.866 15.704 4.004 1.00 92.75 323 ASP A N 1
ATOM 2541 C CA . ASP A 1 323 ? 10.321 15.859 4.050 1.00 92.75 323 ASP A CA 1
ATOM 2542 C C . ASP A 1 323 ? 10.852 16.662 2.859 1.00 92.75 323 ASP A C 1
ATOM 2544 O O . ASP A 1 323 ? 11.604 17.615 3.059 1.00 92.75 323 ASP A O 1
ATOM 2548 N N . TRP A 1 324 ? 10.411 16.349 1.636 1.00 95.38 324 TRP A N 1
ATOM 2549 C CA . TRP A 1 324 ? 10.764 17.136 0.450 1.00 95.38 324 TRP A CA 1
ATOM 2550 C C . TRP A 1 324 ? 10.262 18.572 0.545 1.00 95.38 324 TRP A C 1
ATOM 2552 O O . TRP A 1 324 ? 11.011 19.498 0.255 1.00 95.38 324 TRP A O 1
ATOM 2562 N N . ALA A 1 325 ? 9.024 18.777 1.000 1.00 97.00 325 ALA A N 1
ATOM 2563 C CA . ALA A 1 325 ? 8.488 20.122 1.169 1.00 97.00 325 ALA A CA 1
ATOM 2564 C C . ALA A 1 325 ? 9.316 20.953 2.163 1.00 97.00 325 ALA A C 1
ATOM 2566 O O . ALA A 1 325 ? 9.548 22.129 1.913 1.00 97.00 325 ALA A O 1
ATOM 2567 N N . MET A 1 326 ? 9.784 20.354 3.263 1.00 92.56 326 MET A N 1
ATOM 2568 C CA . MET A 1 326 ? 10.655 21.036 4.226 1.00 92.56 326 MET A CA 1
ATOM 2569 C C . MET A 1 326 ? 12.072 21.264 3.694 1.00 92.56 326 MET A C 1
ATOM 2571 O O . MET A 1 326 ? 12.687 22.256 4.062 1.00 92.56 326 MET A O 1
ATOM 2575 N N . ALA A 1 327 ? 12.603 20.355 2.873 1.00 92.62 327 ALA A N 1
ATOM 2576 C CA . ALA A 1 327 ? 13.941 20.483 2.297 1.00 92.62 327 ALA A CA 1
ATOM 2577 C C . ALA A 1 327 ? 14.026 21.565 1.206 1.00 92.62 327 ALA A C 1
ATOM 2579 O O . ALA A 1 327 ? 15.080 22.169 1.031 1.00 92.62 327 ALA A O 1
ATOM 2580 N N . GLU A 1 328 ? 12.928 21.802 0.485 1.00 94.00 328 GLU A N 1
ATOM 2581 C CA . GLU A 1 328 ? 12.820 22.829 -0.563 1.00 94.00 328 GLU A CA 1
ATOM 2582 C C . GLU A 1 328 ? 12.475 24.235 -0.017 1.00 94.00 328 GLU A C 1
ATOM 2584 O O . GLU A 1 328 ? 12.464 25.202 -0.782 1.00 94.00 328 GLU A O 1
ATOM 2589 N N . MET A 1 329 ? 12.169 24.360 1.284 1.00 91.62 329 MET A N 1
ATOM 2590 C CA . MET A 1 329 ? 11.882 25.631 1.977 1.00 91.62 329 MET A CA 1
ATOM 2591 C C . MET A 1 329 ? 13.138 26.291 2.549 1.00 91.62 329 MET A C 1
ATOM 2593 O O . MET A 1 329 ? 13.201 27.541 2.477 1.00 91.62 329 MET A O 1
#

Foldseek 3Di:
DDPPPQDKFKWFFQDADLVQQKGWTATPVGDDTAIEGLQQEDDPDDRSTDHGGFMWIFGWDADPVRHIHTGNIYGPQPPVVQFPDRDDDDDDPVVCCCCCPVVNLVNVFDDDFPLCCLQQVHQLALVRDGDDPSNVVVVVCCVVQPVDPVLVVLLVVLLVVLVVVLVVVVVVLVVVDPVRDDDDSLVSLLLSQLSSLCCQAQNPDDPCSVVLSVLLVVSLVLCVVGVGCPPPVCCVVVVVSVVSNVSNVSLLVSLVVSLVVLVVVVVPDPDPPPPVPPDHNSNRLVVQCVCPDPSDHQDSSSSSSHSSCSCNVRRPVVSVVVVVVVVVD

pLDDT: mean 83.29, std 14.09, range [30.59, 97.0]